Protein AF-A0AAP5JSJ7-F1 (afdb_monomer)

Structure (mmCIF, N/CA/C/O backbone):
data_AF-A0AAP5JSJ7-F1
#
_entry.id   AF-A0AAP5JSJ7-F1
#
loop_
_atom_site.group_PDB
_atom_site.id
_atom_site.type_symbol
_atom_site.label_atom_id
_atom_site.label_alt_id
_atom_site.label_comp_id
_atom_site.label_asym_id
_atom_site.label_entity_id
_atom_site.label_seq_id
_atom_site.pdbx_PDB_ins_code
_atom_site.Cartn_x
_atom_site.Cartn_y
_atom_site.Cartn_z
_atom_site.occupancy
_atom_site.B_iso_or_equiv
_atom_site.auth_seq_id
_atom_site.auth_comp_id
_atom_site.auth_asym_id
_atom_site.auth_atom_id
_atom_site.pdbx_PDB_model_num
ATOM 1 N N . MET A 1 1 ? -26.458 12.863 15.996 1.00 49.56 1 MET A N 1
ATOM 2 C CA . MET A 1 1 ? -25.695 12.485 17.205 1.00 49.56 1 MET A CA 1
ATOM 3 C C . MET A 1 1 ? -24.233 12.495 16.799 1.00 49.56 1 MET A C 1
ATOM 5 O O . MET A 1 1 ? -23.964 12.035 15.699 1.00 49.56 1 MET A O 1
ATOM 9 N N . ASP A 1 2 ? -23.327 13.086 17.579 1.00 75.62 2 ASP A N 1
ATOM 10 C CA . ASP A 1 2 ? -21.888 13.021 17.275 1.00 75.62 2 ASP A CA 1
ATOM 11 C C . ASP A 1 2 ? -21.482 11.539 17.217 1.00 75.62 2 ASP A C 1
ATOM 13 O O . ASP A 1 2 ? -21.672 10.817 18.198 1.00 75.62 2 ASP A O 1
ATOM 17 N N . SER A 1 3 ? -20.995 11.061 16.069 1.00 78.81 3 SER A N 1
ATOM 18 C CA . SER A 1 3 ? -20.644 9.649 15.866 1.00 78.81 3 SER A CA 1
ATOM 19 C C . SER A 1 3 ? -19.599 9.156 16.876 1.00 78.81 3 SER A C 1
ATOM 21 O O . SER A 1 3 ? -19.577 7.975 17.213 1.00 78.81 3 SER A O 1
ATOM 23 N N . ARG A 1 4 ? -18.802 10.061 17.463 1.00 84.75 4 ARG A N 1
ATOM 24 C CA . ARG A 1 4 ? -17.893 9.746 18.577 1.00 84.75 4 ARG A CA 1
ATOM 25 C C . ARG A 1 4 ? -18.636 9.417 19.872 1.00 84.75 4 ARG A C 1
ATOM 27 O O . ARG A 1 4 ? -18.203 8.563 20.648 1.00 84.75 4 ARG A O 1
ATOM 34 N N . ILE A 1 5 ? -19.752 10.093 20.131 1.00 87.31 5 ILE A N 1
ATOM 35 C CA . ILE A 1 5 ? -20.634 9.774 21.260 1.00 87.31 5 ILE A CA 1
ATOM 36 C C . ILE A 1 5 ? -21.345 8.448 20.984 1.00 87.31 5 ILE A C 1
ATOM 38 O O . ILE A 1 5 ? -21.409 7.618 21.885 1.00 87.31 5 ILE A O 1
ATOM 42 N N . ALA A 1 6 ? -21.803 8.219 19.748 1.00 89.69 6 ALA A N 1
ATOM 43 C CA . ALA A 1 6 ? -22.434 6.959 19.354 1.00 89.69 6 ALA A CA 1
ATOM 44 C C . ALA A 1 6 ? -21.504 5.756 19.584 1.00 89.69 6 ALA A C 1
ATOM 46 O O . ALA A 1 6 ? -21.912 4.802 20.234 1.00 89.69 6 ALA A O 1
ATOM 47 N N . LEU A 1 7 ? -20.230 5.844 19.178 1.00 91.00 7 LEU A N 1
ATOM 48 C CA . LEU A 1 7 ? -19.237 4.797 19.449 1.00 91.00 7 LEU A CA 1
ATOM 49 C C . LEU A 1 7 ? -19.136 4.452 20.944 1.00 91.00 7 LEU A C 1
ATOM 51 O O . LEU A 1 7 ? -19.094 3.284 21.312 1.00 91.00 7 LEU A O 1
ATOM 55 N N . ARG A 1 8 ? -19.107 5.462 21.824 1.00 91.12 8 ARG A N 1
ATOM 56 C CA . ARG A 1 8 ? -19.031 5.234 23.279 1.00 91.12 8 ARG A CA 1
ATOM 57 C C . ARG A 1 8 ? -20.301 4.605 23.832 1.00 91.12 8 ARG A C 1
ATOM 59 O O . ARG A 1 8 ? -20.196 3.738 24.687 1.00 91.12 8 ARG A O 1
ATOM 66 N N . VAL A 1 9 ? -21.467 5.026 23.344 1.00 90.75 9 VAL A N 1
ATOM 67 C CA . VAL A 1 9 ? -22.760 4.446 23.735 1.00 90.75 9 VAL A CA 1
ATOM 68 C C . VAL A 1 9 ? -22.818 2.968 23.356 1.00 90.75 9 VAL A C 1
ATOM 70 O O . VAL A 1 9 ? -23.150 2.146 24.201 1.00 90.75 9 VAL A O 1
ATOM 73 N N . GLU A 1 10 ? -22.427 2.618 22.131 1.00 92.25 10 GLU A N 1
ATOM 74 C CA . GLU A 1 10 ? -22.410 1.224 21.676 1.00 92.25 10 GLU A CA 1
ATOM 75 C C . GLU A 1 10 ? -21.411 0.365 22.463 1.00 92.25 10 GLU A C 1
ATOM 77 O O . GLU A 1 10 ? -21.730 -0.759 22.847 1.00 92.25 10 GLU A O 1
ATOM 82 N N . LEU A 1 11 ? -20.231 0.906 22.787 1.00 90.69 11 LEU A N 1
ATOM 83 C CA . LEU A 1 11 ? -19.271 0.220 23.656 1.00 90.69 11 LEU A CA 1
ATOM 84 C C . LEU A 1 11 ? -19.829 0.012 25.074 1.00 90.69 11 LEU A C 1
ATOM 86 O O . LEU A 1 11 ? -19.701 -1.075 25.627 1.00 90.69 11 LEU A O 1
ATOM 90 N N . GLU A 1 12 ? -20.457 1.025 25.677 1.00 89.38 12 GLU A N 1
ATOM 91 C CA . GLU A 1 12 ? -21.081 0.910 27.005 1.00 89.38 12 GLU A CA 1
ATOM 92 C C . GLU A 1 12 ? -22.216 -0.125 27.026 1.00 89.38 12 GLU A C 1
ATOM 94 O O . GLU A 1 12 ? -22.319 -0.903 27.982 1.00 89.38 12 GLU A O 1
ATOM 99 N N . ASN A 1 13 ? -23.040 -0.160 25.975 1.00 90.19 13 ASN A N 1
ATOM 100 C CA . ASN A 1 13 ? -24.107 -1.145 25.815 1.00 90.19 13 ASN A CA 1
ATOM 101 C C . ASN A 1 13 ? -23.527 -2.560 25.722 1.00 90.19 13 ASN A C 1
ATOM 103 O O . ASN A 1 13 ? -23.896 -3.413 26.527 1.00 90.19 13 ASN A O 1
ATOM 107 N N . ALA A 1 14 ? -22.550 -2.787 24.839 1.00 90.12 14 ALA A N 1
ATOM 108 C CA . ALA A 1 14 ? -21.926 -4.098 24.665 1.00 90.12 14 ALA A CA 1
ATOM 109 C C . ALA A 1 14 ? -21.232 -4.599 25.945 1.00 90.12 14 ALA A C 1
ATOM 111 O O . ALA A 1 14 ? -21.360 -5.765 26.316 1.00 90.12 14 ALA A O 1
ATOM 112 N N . ILE A 1 15 ? -20.552 -3.711 26.679 1.00 87.81 15 ILE A N 1
ATOM 113 C CA . ILE A 1 15 ? -19.943 -4.041 27.979 1.00 87.81 15 ILE A CA 1
ATOM 114 C C . ILE A 1 15 ? -21.008 -4.474 28.997 1.00 87.81 15 ILE A C 1
ATOM 116 O O . ILE A 1 15 ? -20.795 -5.428 29.753 1.00 87.81 15 ILE A O 1
ATOM 120 N N . SER A 1 16 ? -22.146 -3.777 29.019 1.00 87.12 16 SER A N 1
ATOM 121 C CA . SER A 1 16 ? -23.255 -4.068 29.932 1.00 87.12 16 SER A CA 1
ATOM 122 C C . SER A 1 16 ? -23.933 -5.398 29.593 1.00 87.12 16 SER A C 1
ATOM 124 O O . SER A 1 16 ? -24.206 -6.191 30.493 1.00 87.12 16 SER A O 1
ATOM 126 N N . GLU A 1 17 ? -24.155 -5.669 28.306 1.00 88.06 17 GLU A N 1
ATOM 127 C CA . GLU A 1 17 ? -24.737 -6.918 27.800 1.00 88.06 17 GLU A CA 1
ATOM 128 C C . GLU A 1 17 ? -23.831 -8.129 28.053 1.00 88.06 17 GLU A C 1
ATOM 130 O O . GLU A 1 17 ? -24.313 -9.188 28.453 1.00 88.06 17 GLU A O 1
ATOM 135 N N . ALA A 1 18 ? -22.511 -7.956 27.937 1.00 83.94 18 ALA A N 1
ATOM 136 C CA . ALA A 1 18 ? -21.525 -8.984 28.270 1.00 83.94 18 ALA A CA 1
ATOM 137 C C . ALA A 1 18 ? -21.427 -9.281 29.784 1.00 83.94 18 ALA A C 1
ATOM 139 O O . ALA A 1 18 ? -20.659 -10.153 30.202 1.00 83.94 18 ALA A O 1
ATOM 140 N N . GLY A 1 19 ? -22.149 -8.538 30.637 1.00 80.12 19 GLY A N 1
ATOM 141 C CA . GLY A 1 19 ? -22.127 -8.700 32.094 1.00 80.12 19 GLY A CA 1
ATOM 142 C C . GLY A 1 19 ? -20.745 -8.472 32.718 1.00 80.12 19 GLY A C 1
ATOM 143 O O . GLY A 1 19 ? -20.460 -8.965 33.814 1.00 80.12 19 GLY A O 1
ATOM 144 N N . CYS A 1 20 ? -19.856 -7.763 32.018 1.00 76.50 20 CYS A N 1
ATOM 145 C CA . CYS A 1 20 ? -18.479 -7.550 32.437 1.00 76.50 20 CYS A CA 1
ATOM 146 C C . CYS A 1 20 ? -18.323 -6.207 33.151 1.00 76.50 20 CYS A C 1
ATOM 148 O O . CYS A 1 20 ? -18.799 -5.170 32.700 1.00 76.50 20 CYS A O 1
ATOM 150 N N . THR A 1 21 ? -17.601 -6.199 34.272 1.00 79.81 21 THR A N 1
ATOM 151 C CA . THR A 1 21 ? -17.207 -4.939 34.911 1.00 79.81 21 THR A CA 1
ATOM 152 C C . THR A 1 21 ? -16.019 -4.328 34.169 1.00 79.81 21 THR A C 1
ATOM 154 O O . THR A 1 21 ? -15.148 -5.047 33.675 1.00 79.81 21 THR A O 1
ATOM 157 N N . LEU A 1 22 ? -15.932 -2.992 34.142 1.00 78.12 22 LEU A N 1
ATOM 158 C CA . LEU A 1 22 ? -14.808 -2.272 33.521 1.00 78.12 22 LEU A CA 1
ATOM 159 C C . LEU A 1 22 ? -13.450 -2.763 34.044 1.00 78.12 22 LEU A C 1
ATOM 161 O O . LEU A 1 22 ? -12.512 -2.942 33.273 1.00 78.12 22 LEU A O 1
ATOM 165 N N . SER A 1 23 ? -13.366 -3.053 35.345 1.00 76.38 23 SER A N 1
ATOM 166 C CA . SER A 1 23 ? -12.165 -3.586 35.994 1.00 76.38 23 SER A CA 1
ATOM 167 C C . SER A 1 23 ? -11.755 -4.952 35.439 1.00 76.38 23 SER A C 1
ATOM 169 O O . SER A 1 23 ? -10.569 -5.208 35.251 1.00 76.38 23 SER A O 1
ATOM 171 N N . LYS A 1 24 ? -12.731 -5.824 35.149 1.00 75.69 24 LYS A N 1
ATOM 172 C CA . LYS A 1 24 ? -12.483 -7.154 34.586 1.00 75.69 24 LYS A CA 1
ATOM 173 C C . LYS A 1 24 ? -12.012 -7.057 33.136 1.00 75.69 24 LYS A C 1
ATOM 175 O O . LYS A 1 24 ? -11.054 -7.729 32.777 1.00 75.69 24 LYS A O 1
ATOM 180 N N . LEU A 1 25 ? -12.609 -6.176 32.331 1.00 77.50 25 LEU A N 1
ATOM 181 C CA . LEU A 1 25 ? -12.161 -5.938 30.952 1.00 77.50 25 LEU A CA 1
ATOM 182 C C . LEU A 1 25 ? -10.739 -5.374 30.902 1.00 77.50 25 LEU A C 1
ATOM 184 O O . LEU A 1 25 ? -9.916 -5.868 30.139 1.00 77.50 25 LEU A O 1
ATOM 188 N N . GLN A 1 26 ? -10.409 -4.415 31.772 1.00 79.38 26 GLN A N 1
ATOM 189 C CA . GLN A 1 26 ? -9.039 -3.905 31.900 1.00 79.38 26 GLN A CA 1
ATOM 190 C C . GLN A 1 26 ? -8.041 -4.983 32.331 1.00 79.38 26 GLN A C 1
ATOM 192 O O . GLN A 1 26 ? -6.888 -4.949 31.910 1.00 79.38 26 GLN A O 1
ATOM 197 N N . GLN A 1 27 ? -8.464 -5.941 33.158 1.00 77.88 27 GLN A N 1
ATOM 198 C CA . GLN A 1 27 ? -7.620 -7.069 33.540 1.00 77.88 27 GLN A CA 1
ATOM 199 C C . GLN A 1 27 ? -7.391 -8.033 32.368 1.00 77.88 27 GLN A C 1
ATOM 201 O O . GLN A 1 27 ? -6.278 -8.530 32.216 1.00 77.88 27 GLN A O 1
ATOM 206 N N . ILE A 1 28 ? -8.414 -8.276 31.541 1.00 76.44 28 ILE A N 1
ATOM 207 C CA . ILE A 1 28 ? -8.341 -9.197 30.397 1.00 76.44 28 ILE A CA 1
ATOM 208 C C . ILE A 1 28 ? -7.501 -8.600 29.261 1.00 76.44 28 ILE A C 1
ATOM 210 O O . ILE A 1 28 ? -6.537 -9.227 28.836 1.00 76.44 28 ILE A O 1
ATOM 214 N N . GLY A 1 29 ? -7.806 -7.386 28.791 1.00 71.62 29 GLY A N 1
ATOM 215 C CA . GLY A 1 29 ? -7.041 -6.760 27.697 1.00 71.62 29 GLY A CA 1
ATOM 216 C C . GLY A 1 29 ? -5.802 -5.978 28.148 1.00 71.62 29 GLY A C 1
ATOM 217 O O . GLY A 1 29 ? -5.108 -5.368 27.330 1.00 71.62 29 GLY A O 1
ATOM 218 N N . GLY A 1 30 ? -5.508 -5.987 29.449 1.00 75.25 30 GLY A N 1
ATOM 219 C CA . GLY A 1 30 ? -4.275 -5.467 30.031 1.00 75.25 30 GLY A CA 1
ATOM 220 C C . GLY A 1 30 ? -4.005 -3.986 29.744 1.00 75.25 30 GLY A C 1
ATOM 221 O O . GLY A 1 30 ? -4.903 -3.149 29.629 1.00 75.25 30 GLY A O 1
ATOM 222 N N . SER A 1 31 ? -2.720 -3.641 29.621 1.00 72.06 31 SER A N 1
ATOM 223 C CA . SER A 1 31 ? -2.263 -2.262 29.394 1.00 72.06 31 SER A CA 1
ATOM 224 C C . SER A 1 31 ? -2.674 -1.688 28.032 1.00 72.06 31 SER A C 1
ATOM 226 O O . SER A 1 31 ? -2.631 -0.471 27.854 1.00 72.06 31 SER A O 1
ATOM 228 N N . HIS A 1 32 ? -3.091 -2.531 27.082 1.00 70.38 32 HIS A N 1
ATOM 229 C CA . HIS A 1 32 ? -3.472 -2.114 25.732 1.00 70.38 32 HIS A CA 1
ATOM 230 C C . HIS A 1 32 ? -4.843 -1.449 25.669 1.00 70.38 32 HIS A C 1
ATOM 232 O O . HIS A 1 32 ? -5.017 -0.535 24.869 1.00 70.38 32 HIS A O 1
ATOM 238 N N . ILE A 1 33 ? -5.770 -1.824 26.552 1.00 72.56 33 ILE A N 1
ATOM 239 C CA . ILE A 1 33 ? -7.071 -1.157 26.675 1.00 72.56 33 ILE A CA 1
ATOM 240 C C . ILE A 1 33 ? -6.919 0.234 27.319 1.00 72.56 33 ILE A C 1
ATOM 242 O O . ILE A 1 33 ? -7.607 1.187 26.951 1.00 72.56 33 ILE A O 1
ATOM 246 N N . GLY A 1 34 ? -5.974 0.398 28.246 1.00 75.38 34 GLY A N 1
ATOM 247 C CA . GLY A 1 34 ? -5.785 1.648 28.983 1.00 75.38 34 GLY A CA 1
ATOM 248 C C . GLY A 1 34 ? -6.910 1.927 29.990 1.00 75.38 34 GLY A C 1
ATOM 249 O O . GLY A 1 34 ? -7.564 1.014 30.498 1.00 75.38 34 GLY A O 1
ATOM 250 N N . ASN A 1 35 ? -7.120 3.203 30.340 1.00 78.44 35 ASN A N 1
ATOM 251 C CA . ASN A 1 35 ? -8.141 3.568 31.324 1.00 78.44 35 ASN A CA 1
ATOM 252 C C . ASN A 1 35 ? -9.546 3.645 30.695 1.00 78.44 35 ASN A C 1
ATOM 254 O O . ASN A 1 35 ? -9.894 4.669 30.107 1.00 78.44 35 ASN A O 1
ATOM 258 N N . LEU A 1 36 ? -10.353 2.587 30.842 1.00 76.44 36 LEU A N 1
ATOM 259 C CA . LEU A 1 36 ? -11.689 2.492 30.245 1.00 76.44 36 LEU A CA 1
ATOM 260 C C . LEU A 1 36 ? -12.656 3.556 30.745 1.00 76.44 36 LEU A C 1
ATOM 262 O O . LEU A 1 36 ? -13.421 4.094 29.951 1.00 76.44 36 LEU A O 1
ATOM 266 N N . SER A 1 37 ? -12.603 3.895 32.034 1.00 76.25 37 SER A N 1
ATOM 267 C CA . SER A 1 37 ? -13.480 4.932 32.583 1.00 76.25 37 SER A CA 1
ATOM 268 C C . SER A 1 37 ? -13.196 6.291 31.945 1.00 76.25 37 SER A C 1
ATOM 270 O O . SER A 1 37 ? -14.125 7.019 31.618 1.00 76.25 37 SER A O 1
ATOM 272 N N . ASP A 1 38 ? -11.925 6.605 31.676 1.00 79.62 38 ASP A N 1
ATOM 273 C CA . ASP A 1 38 ? -11.529 7.820 30.958 1.00 79.62 38 ASP A CA 1
ATOM 274 C C . ASP A 1 38 ? -11.903 7.786 29.468 1.00 79.62 38 ASP A C 1
ATOM 276 O O . ASP A 1 38 ? -12.169 8.837 28.886 1.00 79.62 38 ASP A O 1
ATOM 280 N N . ILE A 1 39 ? -11.871 6.605 28.843 1.00 81.06 39 ILE A N 1
ATOM 281 C CA . ILE A 1 39 ? -12.179 6.410 27.419 1.00 81.06 39 ILE A CA 1
ATOM 282 C C . ILE A 1 39 ? -13.681 6.554 27.155 1.00 81.06 39 ILE A C 1
ATOM 284 O O . ILE A 1 39 ? -14.077 7.261 26.224 1.00 81.06 39 ILE A O 1
ATOM 288 N N . LEU A 1 40 ? -14.499 5.906 27.986 1.00 82.38 40 LEU A N 1
ATOM 289 C CA . LEU A 1 40 ? -15.956 5.893 27.865 1.00 82.38 40 LEU A CA 1
ATOM 290 C C . LEU A 1 40 ? -16.595 7.170 28.413 1.00 82.38 40 LEU A C 1
ATOM 292 O O . LEU A 1 40 ? -17.730 7.475 28.062 1.00 82.38 40 LEU A O 1
ATOM 296 N N . ARG A 1 41 ? -15.868 7.971 29.210 1.00 81.81 41 ARG A N 1
ATOM 297 C CA . ARG A 1 41 ? -16.392 9.227 29.758 1.00 81.81 41 ARG A CA 1
ATOM 298 C C . ARG A 1 41 ? -16.938 10.126 28.647 1.00 81.81 41 ARG A C 1
ATOM 300 O O . ARG A 1 41 ? -16.192 10.644 27.816 1.00 81.81 41 ARG A O 1
ATOM 307 N N . ARG A 1 42 ? -18.251 10.360 28.700 1.00 78.31 42 ARG A N 1
ATOM 308 C CA . ARG A 1 42 ? -18.987 11.245 27.781 1.00 78.31 42 ARG A CA 1
ATOM 309 C C . ARG A 1 42 ? -18.963 12.713 28.216 1.00 78.31 42 ARG A C 1
ATOM 311 O O . ARG A 1 42 ? -19.263 13.598 27.423 1.00 78.31 42 ARG A O 1
ATOM 318 N N . GLU A 1 43 ? -18.590 12.974 29.466 1.00 70.31 43 GLU A N 1
ATOM 319 C CA . GLU A 1 43 ? -18.521 14.315 30.043 1.00 70.31 43 GLU A CA 1
ATOM 320 C C . GLU A 1 43 ? -17.140 14.965 29.851 1.00 70.31 43 GLU A C 1
ATOM 322 O O . GLU A 1 43 ? -16.083 14.377 30.123 1.00 70.31 43 GLU A O 1
ATOM 327 N N . GLY A 1 44 ? -17.152 16.223 29.406 1.00 71.81 44 GLY A N 1
ATOM 328 C CA . GLY A 1 44 ? -15.949 17.014 29.157 1.00 71.81 44 GLY A CA 1
ATOM 329 C C . GLY A 1 44 ? -15.251 16.649 27.843 1.00 71.81 44 GLY A C 1
ATOM 330 O O . GLY A 1 44 ? -15.885 16.360 26.832 1.00 71.81 44 GLY A O 1
ATOM 331 N N . ARG A 1 45 ? -13.915 16.707 27.826 1.00 73.12 45 ARG A N 1
ATOM 332 C CA . ARG A 1 45 ? -13.129 16.405 26.620 1.00 73.12 45 ARG A CA 1
ATOM 333 C C . ARG A 1 45 ? -13.067 14.893 26.388 1.00 73.12 45 ARG A C 1
ATOM 335 O O . ARG A 1 45 ? -12.417 14.189 27.163 1.00 73.12 45 ARG A O 1
ATOM 342 N N . LEU A 1 46 ? -13.665 14.433 25.287 1.00 81.00 46 LEU A N 1
ATOM 343 C CA . LEU A 1 46 ? -13.590 13.043 24.828 1.00 81.00 46 LEU A CA 1
ATOM 344 C C . LEU A 1 46 ? -12.138 12.659 24.512 1.00 81.00 46 LEU A C 1
ATOM 346 O O . LEU A 1 46 ? -11.528 13.211 23.583 1.00 81.00 46 LEU A O 1
ATOM 350 N N . ARG A 1 47 ? -11.578 11.706 25.269 1.00 83.31 47 ARG A N 1
ATOM 351 C CA . ARG A 1 47 ? -10.269 11.128 24.939 1.00 83.31 47 ARG A CA 1
ATOM 352 C C . ARG A 1 47 ? -10.385 10.297 23.665 1.00 83.31 47 ARG A C 1
ATOM 354 O O . ARG A 1 47 ? -11.271 9.449 23.607 1.00 83.31 47 ARG A O 1
ATOM 361 N N . PRO A 1 48 ? -9.502 10.493 22.675 1.00 84.06 48 PRO A N 1
ATOM 362 C CA . PRO A 1 48 ? -9.502 9.650 21.492 1.00 84.06 48 PRO A CA 1
ATOM 363 C C . PRO A 1 48 ? -9.197 8.190 21.827 1.00 84.06 48 PRO A C 1
ATOM 365 O O . PRO A 1 48 ? -8.356 7.919 22.685 1.00 84.06 48 PRO A O 1
ATOM 368 N N . ILE A 1 49 ? -9.849 7.281 21.110 1.00 89.81 49 ILE A N 1
ATOM 369 C CA . ILE A 1 49 ? -9.606 5.835 21.173 1.00 89.81 49 ILE A CA 1
ATOM 370 C C . ILE A 1 49 ? -8.633 5.492 20.045 1.00 89.81 49 ILE A C 1
ATOM 372 O O . ILE A 1 49 ? -8.823 5.958 18.924 1.00 89.81 49 ILE A O 1
ATOM 376 N N . THR A 1 50 ? -7.563 4.742 20.303 1.00 90.56 50 THR A N 1
ATOM 377 C CA . THR A 1 50 ? -6.673 4.253 19.231 1.00 90.56 50 THR A CA 1
ATOM 378 C C . THR A 1 50 ? -7.265 3.017 18.552 1.00 90.56 50 THR A C 1
ATOM 380 O O . THR A 1 50 ? -8.066 2.314 19.160 1.00 90.56 50 THR A O 1
ATOM 383 N N . MET A 1 51 ? -6.851 2.715 17.317 1.00 92.56 51 MET A N 1
ATOM 384 C CA . MET A 1 51 ? -7.309 1.498 16.627 1.00 92.56 51 MET A CA 1
ATOM 385 C C . MET A 1 51 ? -6.988 0.239 17.430 1.00 92.56 51 MET A C 1
ATOM 387 O O . MET A 1 51 ? -7.864 -0.582 17.659 1.00 92.56 51 MET A O 1
ATOM 391 N N . LYS A 1 52 ? -5.772 0.150 17.982 1.00 90.50 52 LYS A N 1
ATOM 392 C CA . LYS A 1 52 ? -5.377 -0.970 18.843 1.00 90.50 52 LYS A CA 1
ATOM 393 C C . LYS A 1 52 ? -6.276 -1.108 20.075 1.00 90.50 52 LYS A C 1
ATOM 395 O O . LYS A 1 52 ? -6.646 -2.217 20.430 1.00 90.50 52 LYS A O 1
ATOM 400 N N . GLN A 1 53 ? -6.642 0.003 20.718 1.00 90.81 53 GLN A N 1
ATOM 401 C CA . GLN A 1 53 ? -7.579 -0.024 21.846 1.00 90.81 53 GLN A CA 1
ATOM 402 C C . GLN A 1 53 ? -8.956 -0.537 21.432 1.00 90.81 53 GLN A C 1
ATOM 404 O O . GLN A 1 53 ? -9.548 -1.322 22.168 1.00 90.81 53 GLN A O 1
ATOM 409 N N . LEU A 1 54 ? -9.461 -0.090 20.279 1.00 93.19 54 LEU A N 1
ATOM 410 C CA . LEU A 1 54 ? -10.753 -0.527 19.763 1.00 93.19 54 LEU A CA 1
ATOM 411 C C . LEU A 1 54 ? -10.744 -2.020 19.426 1.00 93.19 54 LEU A C 1
ATOM 413 O O . LEU A 1 54 ? -11.657 -2.729 19.835 1.00 93.19 54 LEU A O 1
ATOM 417 N N . ASP A 1 55 ? -9.711 -2.496 18.733 1.00 92.69 55 ASP A N 1
ATOM 418 C CA . ASP A 1 55 ? -9.576 -3.902 18.348 1.00 92.69 55 ASP A CA 1
ATOM 419 C C . ASP A 1 55 ? -9.484 -4.798 19.587 1.00 92.69 55 ASP A C 1
ATOM 421 O O . ASP A 1 55 ? -10.258 -5.743 19.712 1.00 92.69 55 ASP A O 1
ATOM 425 N N . THR A 1 56 ? -8.634 -4.446 20.562 1.00 90.81 56 THR A N 1
ATOM 426 C CA . THR A 1 56 ? -8.546 -5.194 21.826 1.00 90.81 56 THR A CA 1
ATOM 427 C C . THR A 1 56 ? -9.876 -5.181 22.576 1.00 90.81 56 THR A C 1
ATOM 429 O O . THR A 1 56 ? -10.273 -6.201 23.124 1.00 90.81 56 THR A O 1
ATOM 432 N N . LEU A 1 57 ? -10.600 -4.056 22.599 1.00 89.50 57 LEU A N 1
ATOM 433 C CA . LEU A 1 57 ? -11.918 -4.007 23.235 1.00 89.50 57 LEU A CA 1
ATOM 434 C C . LEU A 1 57 ? -12.927 -4.921 22.545 1.00 89.50 57 LEU A C 1
ATOM 436 O O . LEU A 1 57 ? -13.619 -5.676 23.222 1.00 89.50 57 LEU A O 1
ATOM 440 N N . THR A 1 58 ? -12.972 -4.870 21.217 1.00 92.19 58 THR A N 1
ATOM 441 C CA . THR A 1 58 ? -13.859 -5.692 20.385 1.00 92.19 58 THR A CA 1
ATOM 442 C C . THR A 1 58 ? -13.594 -7.178 20.628 1.00 92.19 58 THR A C 1
ATOM 444 O O . THR A 1 58 ? -14.527 -7.929 20.896 1.00 92.19 58 THR A O 1
ATOM 447 N N . GLU A 1 59 ? -12.320 -7.576 20.663 1.00 91.12 59 GLU A N 1
ATOM 448 C CA . GLU A 1 59 ? -11.891 -8.940 20.984 1.00 91.12 59 GLU A CA 1
ATOM 449 C C . GLU A 1 59 ? -12.288 -9.350 22.412 1.00 91.12 59 GLU A C 1
ATOM 451 O O . GLU A 1 59 ? -12.856 -10.419 22.614 1.00 91.12 59 GLU A O 1
ATOM 456 N N . THR A 1 60 ? -12.063 -8.496 23.421 1.00 88.81 60 THR A N 1
ATOM 457 C CA . THR A 1 60 ? -12.459 -8.818 24.808 1.00 88.81 60 THR A CA 1
ATOM 458 C C . THR A 1 60 ? -13.967 -8.936 25.016 1.0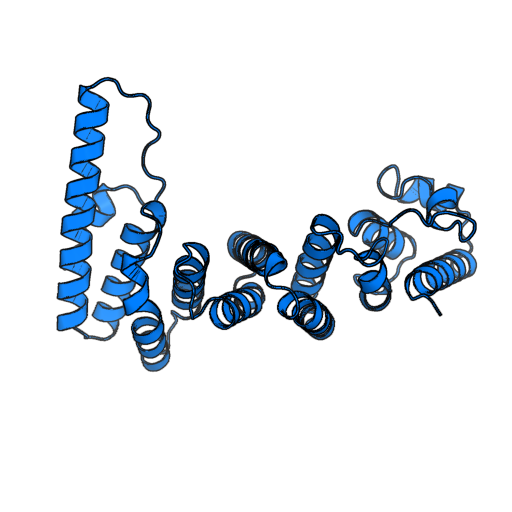0 88.81 60 THR A C 1
ATOM 460 O O . THR A 1 60 ? -14.397 -9.530 26.006 1.00 88.81 60 THR A O 1
ATOM 463 N N . LEU A 1 61 ? -14.757 -8.358 24.111 1.00 89.38 61 LEU A N 1
ATOM 464 C CA . LEU A 1 61 ? -16.214 -8.457 24.087 1.00 89.38 61 LEU A CA 1
ATOM 465 C C . LEU A 1 61 ? -16.709 -9.638 23.239 1.00 89.38 61 LEU A C 1
ATOM 467 O O . LEU A 1 61 ? -17.918 -9.792 23.097 1.00 89.38 61 LEU A O 1
ATOM 471 N N . ASP A 1 62 ? -15.801 -10.465 22.707 1.00 90.06 62 ASP A N 1
ATOM 472 C CA . ASP A 1 62 ? -16.106 -11.605 21.831 1.00 90.06 62 ASP A CA 1
ATOM 473 C C . ASP A 1 62 ? -16.898 -11.190 20.573 1.00 90.06 62 ASP A C 1
ATOM 475 O O . ASP A 1 62 ? -17.764 -11.906 20.069 1.00 90.06 62 ASP A O 1
ATOM 479 N N . LEU A 1 63 ? -16.620 -9.980 20.075 1.00 93.06 63 LEU A N 1
ATOM 480 C CA . LEU A 1 63 ? -17.226 -9.417 18.871 1.00 93.06 63 LEU A CA 1
ATOM 481 C C . LEU A 1 63 ? -16.295 -9.593 17.661 1.00 93.06 63 LEU A C 1
ATOM 483 O O . LEU A 1 63 ? -15.071 -9.625 17.814 1.00 93.06 63 LEU A O 1
ATOM 487 N N . PRO A 1 64 ? -16.848 -9.676 16.436 1.00 94.12 64 PRO A N 1
ATOM 488 C CA . PRO A 1 64 ? -16.038 -9.842 15.237 1.00 94.12 64 PRO A CA 1
ATOM 489 C C . PRO A 1 64 ? -15.140 -8.625 14.984 1.00 94.12 64 PRO A C 1
ATOM 491 O O . PRO A 1 64 ? -15.522 -7.477 15.208 1.00 94.12 64 PRO A O 1
ATOM 494 N N . GLU A 1 65 ? -13.949 -8.873 14.449 1.00 94.19 65 GLU A N 1
ATOM 495 C CA . GLU A 1 65 ? -12.997 -7.823 14.095 1.00 94.19 65 GLU A CA 1
ATOM 496 C C . GLU A 1 65 ? -13.617 -6.794 13.130 1.00 94.19 65 GLU A C 1
ATOM 498 O O . GLU A 1 65 ? -14.372 -7.126 12.209 1.00 94.19 65 GLU A O 1
ATOM 503 N N . GLY A 1 66 ? -13.343 -5.509 13.365 1.00 94.56 66 GLY A N 1
ATOM 504 C CA . GLY A 1 66 ? -13.916 -4.424 12.569 1.00 94.56 66 GLY A CA 1
ATOM 505 C C . GLY A 1 66 ? -15.371 -4.060 12.895 1.00 94.56 66 GLY A C 1
ATOM 506 O O . GLY A 1 66 ? -15.922 -3.194 12.216 1.00 94.56 66 GLY A O 1
ATOM 507 N N . HIS A 1 67 ? -15.998 -4.664 13.916 1.00 95.50 67 HIS A N 1
ATOM 508 C CA . HIS A 1 67 ? -17.401 -4.413 14.288 1.00 95.50 67 HIS A CA 1
ATOM 509 C C . HIS A 1 67 ? -17.737 -2.922 14.472 1.00 95.50 67 HIS A C 1
ATOM 511 O O . HIS A 1 67 ? -18.793 -2.465 14.048 1.00 95.50 67 HIS A O 1
ATOM 517 N N . TYR A 1 68 ? -16.821 -2.145 15.054 1.00 95.31 68 TYR A N 1
ATOM 518 C CA . TYR A 1 68 ? -17.039 -0.726 15.354 1.00 95.31 68 TYR A CA 1
ATOM 519 C C . TYR A 1 68 ? -16.432 0.251 14.333 1.00 95.31 68 TYR A C 1
ATOM 521 O O . TYR A 1 68 ? -16.449 1.463 14.565 1.00 95.31 68 TYR A O 1
ATOM 529 N N . TYR A 1 69 ? -15.875 -0.225 13.214 1.00 95.69 69 TYR A N 1
ATOM 530 C CA . TYR A 1 69 ? -15.102 0.638 12.308 1.00 95.69 69 TYR A CA 1
ATOM 531 C C . TYR A 1 69 ? -15.961 1.718 11.635 1.00 95.69 69 TYR A C 1
ATOM 533 O O . TYR A 1 69 ? -15.493 2.846 11.478 1.00 95.69 69 TYR A O 1
ATOM 541 N N . ASP A 1 70 ? -17.234 1.433 11.342 1.00 93.50 70 ASP A N 1
ATOM 542 C CA . ASP A 1 70 ? -18.180 2.427 10.813 1.00 93.50 70 ASP A CA 1
ATOM 543 C C . ASP A 1 70 ? -18.326 3.652 11.728 1.00 93.50 70 ASP A C 1
ATOM 545 O O . ASP A 1 70 ? -18.383 4.791 11.262 1.00 93.50 70 ASP A O 1
ATOM 549 N N . LEU A 1 71 ? -18.344 3.431 13.045 1.00 93.25 71 LEU A N 1
ATOM 550 C CA . LEU A 1 71 ? -18.455 4.498 14.041 1.00 93.25 71 LEU A CA 1
ATOM 551 C C . LEU A 1 71 ? -17.102 5.158 14.333 1.00 93.25 71 LEU A C 1
ATOM 553 O O . LEU A 1 71 ? -17.046 6.326 14.728 1.00 93.25 71 LEU A O 1
ATOM 557 N N . TYR A 1 72 ? -16.004 4.429 14.125 1.00 94.50 72 TYR A N 1
ATOM 558 C CA . TYR A 1 72 ? -14.660 4.894 14.441 1.00 94.50 72 TYR A CA 1
ATOM 559 C C . TYR A 1 72 ? -14.150 5.996 13.511 1.00 94.50 72 TYR A C 1
ATOM 561 O O . TYR A 1 72 ? -13.332 6.808 13.940 1.00 94.50 72 TYR A O 1
ATOM 569 N N . LEU A 1 73 ? -14.636 6.100 12.271 1.00 92.00 73 LEU A N 1
ATOM 570 C CA . LEU A 1 73 ? -14.176 7.135 11.335 1.00 92.00 73 LEU A CA 1
ATOM 571 C C . LEU A 1 73 ? -14.238 8.548 11.947 1.00 92.00 73 LEU A C 1
ATOM 573 O O . LEU A 1 73 ? -13.318 9.348 11.784 1.00 92.00 73 LEU A O 1
ATOM 577 N N . ALA A 1 74 ? -15.266 8.836 12.746 1.00 89.06 74 ALA A N 1
ATOM 578 C CA . ALA A 1 74 ? -15.393 10.116 13.438 1.00 89.06 74 ALA A CA 1
ATOM 579 C C . ALA A 1 74 ? -14.334 10.339 14.532 1.00 89.06 74 ALA A C 1
ATOM 581 O O . ALA A 1 74 ? -13.965 11.482 14.804 1.00 89.06 74 ALA A O 1
ATOM 582 N N . GLU A 1 75 ? -13.791 9.277 15.136 1.00 90.06 75 GLU A N 1
ATOM 583 C CA . GLU A 1 75 ? -12.646 9.391 16.042 1.00 90.06 75 GLU A CA 1
ATOM 584 C C . GLU A 1 75 ? -11.394 9.874 15.315 1.00 90.06 75 GLU A C 1
ATOM 586 O O . GLU A 1 75 ? -10.516 10.419 15.976 1.00 90.06 75 GLU A O 1
ATOM 591 N N . CYS A 1 76 ? -11.290 9.765 13.987 1.00 91.94 76 CYS A N 1
ATOM 592 C CA . CYS A 1 76 ? -10.150 10.294 13.232 1.00 91.94 76 CYS A CA 1
ATOM 593 C C . CYS A 1 76 ? -10.106 11.828 13.182 1.00 91.94 76 CYS A C 1
ATOM 595 O O . CYS A 1 76 ? -9.091 12.382 12.767 1.00 91.94 76 CYS A O 1
ATOM 597 N N . PHE A 1 77 ? -11.136 12.525 13.672 1.00 88.81 77 PHE A N 1
ATOM 598 C CA . PHE A 1 77 ? -11.211 13.984 13.672 1.00 88.81 77 PHE A CA 1
ATOM 599 C C . PHE A 1 77 ? -11.169 14.561 15.093 1.00 88.81 77 PHE A C 1
ATOM 601 O O . PHE A 1 77 ? -11.780 14.053 16.036 1.00 88.81 77 PHE A O 1
ATOM 608 N N . PHE A 1 78 ? -10.439 15.663 15.267 1.00 81.94 78 PHE A N 1
ATOM 609 C CA . PHE A 1 78 ? -10.380 16.425 16.513 1.00 81.94 78 PHE A CA 1
ATOM 610 C C . PHE A 1 78 ? -10.458 17.925 16.220 1.00 81.94 78 PHE A C 1
ATOM 612 O O . PHE A 1 78 ? -9.608 18.455 15.510 1.00 81.94 78 PHE A O 1
ATOM 619 N N . ASN A 1 79 ? -11.456 18.622 16.776 1.00 79.81 79 ASN A N 1
ATOM 620 C CA . ASN A 1 79 ? -11.712 20.048 16.513 1.00 79.81 79 ASN A CA 1
ATOM 621 C C . ASN A 1 79 ? -11.736 20.380 15.004 1.00 79.81 79 ASN A C 1
ATOM 623 O O . ASN A 1 79 ? -11.093 21.335 14.571 1.00 79.81 79 ASN A O 1
ATOM 627 N N . ASN A 1 80 ? -12.429 19.558 14.209 1.00 78.50 80 ASN A N 1
ATOM 628 C CA . ASN A 1 80 ? -12.500 19.647 12.742 1.00 78.50 80 ASN A CA 1
ATOM 629 C C . ASN A 1 80 ? -11.148 19.531 12.014 1.00 78.50 80 ASN A C 1
ATOM 631 O O . ASN A 1 80 ? -11.033 19.936 10.864 1.00 78.50 80 ASN A O 1
ATOM 635 N N . ARG A 1 81 ? -10.118 18.977 12.664 1.00 85.94 81 ARG A N 1
ATOM 636 C CA . ARG A 1 81 ? -8.841 18.634 12.030 1.00 85.94 81 ARG A CA 1
ATOM 637 C C . ARG A 1 81 ? -8.643 17.131 12.007 1.00 85.94 81 ARG A C 1
ATOM 639 O O . ARG A 1 81 ? -8.957 16.448 12.985 1.00 85.94 81 ARG A O 1
ATOM 646 N N . LEU A 1 82 ? -8.083 16.635 10.913 1.00 91.81 82 LEU A N 1
ATOM 647 C CA . LEU A 1 82 ? -7.729 15.235 10.769 1.00 91.81 82 LEU A CA 1
ATOM 648 C C . LEU A 1 82 ? -6.566 14.874 11.704 1.00 91.81 82 LEU A C 1
ATOM 650 O O . LEU A 1 82 ? -5.531 15.538 11.740 1.00 91.81 82 LEU A O 1
ATOM 654 N N . ALA A 1 83 ? -6.712 13.785 12.450 1.00 94.19 83 ALA A N 1
ATOM 655 C CA . ALA A 1 83 ? -5.619 13.154 13.170 1.00 94.19 83 ALA A CA 1
ATOM 656 C C . ALA A 1 83 ? -4.925 12.143 12.246 1.00 94.19 83 ALA A C 1
ATOM 658 O O . ALA A 1 83 ? -5.259 10.958 12.267 1.00 94.19 83 ALA A O 1
ATOM 659 N N . VAL A 1 84 ? -3.942 12.613 11.467 1.00 95.00 84 VAL A N 1
ATOM 660 C CA . VAL A 1 84 ? -3.210 11.828 10.449 1.00 95.00 84 VAL A CA 1
ATOM 661 C C . VAL A 1 84 ? -2.785 10.432 10.937 1.00 95.00 84 VAL A C 1
ATOM 663 O O . VAL A 1 84 ? -3.135 9.463 10.268 1.00 95.00 84 VAL A O 1
ATOM 666 N N . PRO A 1 85 ? -2.148 10.253 12.118 1.00 94.88 85 PRO A N 1
ATOM 667 C CA . PRO A 1 85 ? -1.752 8.914 12.568 1.00 94.88 85 PRO A CA 1
ATOM 668 C C . PRO A 1 85 ? -2.937 7.964 12.778 1.00 94.88 85 PRO A C 1
ATOM 670 O O . PRO A 1 85 ? -2.824 6.765 12.557 1.00 94.88 85 PRO A O 1
ATOM 673 N N . ARG A 1 86 ? -4.085 8.499 13.207 1.00 94.94 86 ARG A N 1
ATOM 674 C CA . ARG A 1 86 ? -5.283 7.706 13.497 1.00 94.94 86 ARG A CA 1
ATOM 675 C C . ARG A 1 86 ? -6.005 7.316 12.213 1.00 94.94 86 ARG A C 1
ATOM 677 O O . ARG A 1 86 ? -6.394 6.163 12.079 1.00 94.94 86 ARG A O 1
ATOM 684 N N . MET A 1 87 ? -6.106 8.254 11.270 1.00 96.88 87 MET A N 1
ATOM 685 C CA . MET A 1 87 ? -6.625 7.974 9.933 1.00 96.88 87 MET A CA 1
ATOM 686 C C . MET A 1 87 ? -5.755 6.943 9.208 1.00 96.88 87 MET A C 1
ATOM 688 O O . MET A 1 87 ? -6.287 6.009 8.622 1.00 96.88 87 MET A O 1
ATOM 692 N N . LYS A 1 88 ? -4.424 7.051 9.323 1.00 97.69 88 LYS A N 1
ATOM 693 C CA . LYS A 1 88 ? -3.494 6.062 8.767 1.00 97.69 88 LYS A CA 1
ATOM 694 C C . LYS A 1 88 ? -3.786 4.655 9.291 1.00 97.69 88 LYS A C 1
ATOM 696 O O . LYS A 1 88 ? -4.026 3.747 8.503 1.00 97.69 88 LYS A O 1
ATOM 701 N N . SER A 1 89 ? -3.823 4.483 10.617 1.00 96.81 89 SER A N 1
ATOM 702 C CA . SER A 1 89 ? -4.142 3.183 11.224 1.00 96.81 89 SER A CA 1
ATOM 703 C C . SER A 1 89 ? -5.532 2.681 10.833 1.00 96.81 89 SER A C 1
ATOM 705 O O . SER A 1 89 ? -5.705 1.487 10.624 1.00 96.81 89 SER A O 1
ATOM 707 N N . PHE A 1 90 ? -6.520 3.573 10.733 1.00 97.75 90 PHE A N 1
ATOM 708 C CA . PHE A 1 90 ? -7.870 3.217 10.307 1.00 97.75 90 PHE A CA 1
ATOM 709 C C . PHE A 1 90 ? -7.898 2.669 8.875 1.00 97.75 90 PHE A C 1
ATOM 711 O O . PHE A 1 90 ? -8.453 1.597 8.655 1.00 97.75 90 PHE A O 1
ATOM 718 N N . LEU A 1 91 ? -7.267 3.365 7.924 1.00 98.25 91 LEU A N 1
ATOM 719 C CA . LEU A 1 91 ? -7.211 2.951 6.520 1.00 98.25 91 LEU A CA 1
ATOM 720 C C . LEU A 1 91 ? -6.500 1.608 6.340 1.00 98.25 91 LEU A C 1
ATOM 722 O O . LEU A 1 91 ? -7.010 0.746 5.627 1.00 98.25 91 LEU A O 1
ATOM 726 N N . ILE A 1 92 ? -5.370 1.404 7.024 1.00 98.12 92 ILE A N 1
ATOM 727 C CA . ILE A 1 92 ? -4.613 0.146 6.956 1.00 98.12 92 ILE A CA 1
ATOM 728 C C . ILE A 1 92 ? -5.460 -1.015 7.479 1.00 98.12 92 ILE A C 1
ATOM 730 O O . ILE A 1 92 ? -5.653 -1.997 6.769 1.00 98.12 92 ILE A O 1
ATOM 734 N N . ARG A 1 93 ? -6.057 -0.878 8.669 1.00 97.38 93 ARG A N 1
ATOM 735 C CA . ARG A 1 93 ? -6.888 -1.943 9.252 1.00 97.38 93 ARG A CA 1
ATOM 736 C C . ARG A 1 93 ? -8.161 -2.203 8.453 1.00 97.38 93 ARG A C 1
ATOM 738 O O . ARG A 1 93 ? -8.573 -3.348 8.314 1.00 97.38 93 ARG A O 1
ATOM 745 N N . CYS A 1 94 ? -8.793 -1.166 7.899 1.00 97.94 94 CYS A N 1
ATOM 746 C CA . CYS A 1 94 ? -9.931 -1.363 7.001 1.00 97.94 94 CYS A CA 1
ATOM 747 C C . CYS A 1 94 ? -9.526 -2.139 5.743 1.00 97.94 94 CYS A C 1
ATOM 749 O O . CYS A 1 94 ? -10.294 -2.986 5.296 1.00 97.94 94 CYS A O 1
ATOM 751 N N . SER A 1 95 ? -8.334 -1.877 5.204 1.00 97.88 95 SER A N 1
ATOM 752 C CA . SER A 1 95 ? -7.803 -2.583 4.034 1.00 97.88 95 SER A CA 1
ATOM 753 C C . SER A 1 95 ? -7.512 -4.051 4.355 1.00 97.88 95 SER A C 1
ATOM 755 O O . SER A 1 95 ? -8.003 -4.927 3.654 1.00 97.88 95 SER A O 1
ATOM 757 N N . GLU A 1 96 ? -6.838 -4.329 5.476 1.00 96.56 96 GLU A N 1
ATOM 758 C CA . GLU A 1 96 ? -6.565 -5.693 5.968 1.00 96.56 96 GLU A CA 1
ATOM 759 C C . GLU A 1 96 ? -7.835 -6.540 6.155 1.00 96.56 96 GLU A C 1
ATOM 761 O O . GLU A 1 96 ? -7.821 -7.748 5.930 1.00 96.56 96 GLU A O 1
ATOM 766 N N . LEU A 1 97 ? -8.944 -5.912 6.557 1.00 96.25 97 LEU A N 1
ATOM 767 C CA . LEU A 1 97 ? -10.227 -6.583 6.791 1.00 96.25 97 LEU A CA 1
ATOM 768 C C . LEU A 1 97 ? -11.174 -6.557 5.586 1.00 96.25 97 LEU A C 1
ATOM 770 O O . LEU A 1 97 ? -12.341 -6.937 5.721 1.00 96.25 97 LEU A O 1
ATOM 774 N N . GLY A 1 98 ? -10.724 -6.062 4.430 1.00 95.88 98 GLY A N 1
ATOM 775 C CA . GLY A 1 98 ? -11.555 -5.948 3.231 1.00 95.88 98 GLY A CA 1
ATOM 776 C C . GLY A 1 98 ? -12.768 -5.023 3.403 1.00 95.88 98 GLY A C 1
ATOM 777 O O . GLY A 1 98 ? -13.782 -5.189 2.728 1.00 95.88 98 GLY A O 1
ATOM 778 N N . LYS A 1 99 ? -12.706 -4.042 4.313 1.00 96.75 99 LYS A N 1
ATOM 779 C CA . LYS A 1 99 ? -13.760 -3.038 4.552 1.00 96.75 99 LYS A CA 1
ATOM 780 C C . LYS A 1 99 ? -13.691 -1.921 3.503 1.00 96.75 99 LYS A C 1
ATOM 782 O O . LYS A 1 99 ? -13.535 -0.746 3.839 1.00 96.75 99 LYS A O 1
ATOM 787 N N . THR A 1 100 ? -13.810 -2.283 2.229 1.00 95.94 100 THR A N 1
ATOM 788 C CA . THR A 1 100 ? -13.628 -1.380 1.078 1.00 95.94 100 THR A CA 1
ATOM 789 C C . THR A 1 100 ? -14.540 -0.156 1.127 1.00 95.94 100 THR A C 1
ATOM 791 O O . THR A 1 100 ? -14.085 0.952 0.861 1.00 95.94 100 THR A O 1
ATOM 794 N N . ASP A 1 101 ? -15.795 -0.309 1.557 1.00 96.38 101 ASP A N 1
ATOM 795 C CA . ASP A 1 101 ? -16.740 0.812 1.675 1.00 96.38 101 ASP A CA 1
ATOM 796 C C . ASP A 1 101 ? -16.259 1.883 2.665 1.00 96.38 101 ASP A C 1
ATOM 798 O O . ASP A 1 101 ? -16.490 3.078 2.471 1.00 96.38 101 ASP A O 1
ATOM 802 N N . LEU A 1 102 ? -15.581 1.467 3.738 1.00 96.81 102 LEU A N 1
ATOM 803 C CA . LEU A 1 102 ? -15.019 2.374 4.736 1.00 96.81 102 LEU A CA 1
ATOM 804 C C . LEU A 1 102 ? -13.755 3.061 4.240 1.00 96.81 102 LEU A C 1
ATOM 806 O O . LEU A 1 102 ? -13.589 4.259 4.476 1.00 96.81 102 LEU A O 1
ATOM 810 N N . VAL A 1 103 ? -12.910 2.323 3.519 1.00 97.81 103 VAL A N 1
ATOM 811 C CA . VAL A 1 103 ? -11.742 2.884 2.836 1.00 97.81 103 VAL A CA 1
ATOM 812 C C . VAL A 1 103 ? -12.183 3.970 1.855 1.00 97.81 103 VAL A C 1
ATOM 814 O O . VAL A 1 103 ? -11.713 5.098 1.961 1.00 97.81 103 VAL A O 1
ATOM 81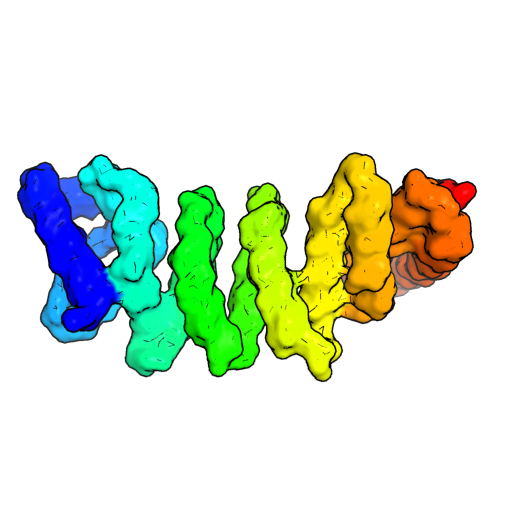7 N N . MET A 1 104 ? -13.159 3.683 0.988 1.00 96.56 104 MET A N 1
ATOM 818 C CA . MET A 1 104 ? -13.670 4.644 0.004 1.00 96.56 104 MET A CA 1
ATOM 819 C C . MET A 1 104 ? -14.266 5.895 0.657 1.00 96.56 104 MET A C 1
ATOM 821 O O . MET A 1 104 ? -13.981 7.011 0.225 1.00 96.56 104 MET A O 1
ATOM 825 N N . LYS A 1 105 ? -15.052 5.740 1.733 1.00 95.81 105 LYS A N 1
ATOM 826 C CA . LYS A 1 105 ? -15.579 6.887 2.495 1.00 95.81 105 LYS A CA 1
ATOM 827 C C . LYS A 1 105 ? -14.460 7.766 3.049 1.00 95.81 105 LYS A C 1
ATOM 829 O O . LYS A 1 105 ? -14.574 8.987 3.012 1.00 95.81 105 LYS A O 1
ATOM 834 N N . ALA A 1 106 ? -13.402 7.161 3.586 1.00 96.19 106 ALA A N 1
ATOM 835 C CA . ALA A 1 106 ? -12.273 7.903 4.130 1.00 96.19 106 ALA A CA 1
ATOM 836 C C . ALA A 1 106 ? -11.454 8.588 3.028 1.00 96.19 106 ALA A C 1
ATOM 838 O O . ALA A 1 106 ? -11.143 9.765 3.176 1.00 96.19 106 ALA A O 1
ATOM 839 N N . ILE A 1 107 ? -11.171 7.900 1.917 1.00 96.19 107 ILE A N 1
ATOM 840 C CA . ILE A 1 107 ? -10.495 8.476 0.745 1.00 96.19 107 ILE A CA 1
ATOM 841 C C . ILE A 1 107 ? -11.254 9.700 0.238 1.00 96.19 107 ILE A C 1
ATOM 843 O O . ILE A 1 107 ? -10.639 10.748 0.083 1.00 96.19 107 ILE A O 1
ATOM 847 N N . HIS A 1 108 ? -12.580 9.610 0.080 1.00 94.50 108 HIS A N 1
ATOM 848 C CA . HIS A 1 108 ? -13.395 10.729 -0.398 1.00 94.50 108 HIS A CA 1
ATOM 849 C C . HIS A 1 108 ? -13.228 11.994 0.457 1.00 94.50 108 HIS A C 1
ATOM 851 O O . HIS A 1 108 ? -13.169 13.090 -0.080 1.00 94.50 108 HIS A O 1
ATOM 857 N N . ILE A 1 109 ? -13.080 11.844 1.778 1.00 93.06 109 ILE A N 1
ATOM 858 C CA . ILE A 1 109 ? -12.811 12.975 2.676 1.00 93.06 109 ILE A CA 1
ATOM 859 C C . ILE A 1 109 ? -11.379 13.505 2.499 1.00 93.06 109 ILE A C 1
ATOM 861 O O . ILE A 1 109 ? -11.137 14.698 2.648 1.00 93.06 109 ILE A O 1
ATOM 865 N N . LEU A 1 110 ? -10.404 12.632 2.236 1.00 93.94 110 LEU A N 1
ATOM 866 C CA . LEU A 1 110 ? -8.996 13.020 2.124 1.00 93.94 110 LEU A CA 1
ATOM 867 C C . LEU A 1 110 ? -8.687 13.740 0.812 1.00 93.94 110 LEU A C 1
ATOM 869 O O . LEU A 1 110 ? -7.943 14.714 0.843 1.00 93.94 110 LEU A O 1
ATOM 873 N N . VAL A 1 111 ? -9.265 13.303 -0.308 1.00 92.19 111 VAL A N 1
ATOM 874 C CA . VAL A 1 111 ? -9.021 13.914 -1.628 1.00 92.19 111 VAL A CA 1
ATOM 875 C C . VAL A 1 111 ? -9.604 15.326 -1.749 1.00 92.19 111 VAL A C 1
ATOM 877 O O . VAL A 1 111 ? -9.120 16.130 -2.534 1.00 92.19 111 VAL A O 1
ATOM 880 N N . GLU A 1 112 ? -10.565 15.703 -0.897 1.00 91.12 112 GLU A N 1
ATOM 881 C CA . GLU A 1 112 ? -11.030 17.097 -0.783 1.00 91.12 112 GLU A CA 1
ATOM 882 C C . GLU A 1 112 ? -9.942 18.061 -0.256 1.00 91.12 112 GLU A C 1
ATOM 884 O O . GLU A 1 112 ? -10.110 19.284 -0.298 1.00 91.12 112 GLU A O 1
ATOM 889 N N . HIS A 1 113 ? -8.823 17.525 0.241 1.00 89.88 113 HIS A N 1
ATOM 890 C CA . HIS A 1 113 ? -7.776 18.249 0.953 1.00 89.88 113 HIS A CA 1
ATOM 891 C C . HIS A 1 113 ? -6.373 17.822 0.472 1.00 89.88 113 HIS A C 1
ATOM 893 O O . HIS A 1 113 ? -5.811 16.842 0.978 1.00 89.88 113 HIS A O 1
ATOM 899 N N . PRO A 1 114 ? -5.754 18.572 -0.465 1.00 88.31 114 PRO A N 1
ATOM 900 C CA . PRO A 1 114 ? -4.473 18.208 -1.079 1.00 88.31 114 PRO A CA 1
ATOM 901 C C . PRO A 1 114 ? -3.326 17.960 -0.088 1.00 88.31 114 PRO A C 1
ATOM 903 O O . PRO A 1 114 ? -2.398 17.206 -0.381 1.00 88.31 114 PRO A O 1
ATOM 906 N N . GLU A 1 115 ? -3.372 18.554 1.108 1.00 90.25 115 GLU A N 1
ATOM 907 C CA . GLU A 1 115 ? -2.381 18.322 2.162 1.00 90.25 115 GLU A CA 1
ATOM 908 C C . GLU A 1 115 ? -2.330 16.871 2.677 1.00 90.25 115 GLU A C 1
ATOM 910 O O . GLU A 1 115 ? -1.360 16.497 3.338 1.00 90.25 115 GLU A O 1
ATOM 915 N N . TYR A 1 116 ? -3.342 16.042 2.392 1.00 93.81 116 TYR A N 1
ATOM 916 C CA . TYR A 1 116 ? -3.399 14.645 2.832 1.00 93.81 116 TYR A CA 1
ATOM 917 C C . TYR A 1 116 ? -3.032 13.625 1.749 1.00 93.81 116 TYR A C 1
ATOM 919 O O . TYR A 1 116 ? -3.048 12.425 2.022 1.00 93.81 116 TYR A O 1
ATOM 927 N N . ILE A 1 117 ? -2.613 14.059 0.559 1.00 93.69 117 ILE A N 1
ATOM 928 C CA . ILE A 1 117 ? -2.124 13.143 -0.485 1.00 93.69 117 ILE A CA 1
ATOM 929 C C . ILE A 1 117 ? -0.906 12.344 0.013 1.00 93.69 117 ILE A C 1
ATOM 931 O O . ILE A 1 117 ? -0.791 11.146 -0.241 1.00 93.69 117 ILE A O 1
ATOM 935 N N . GLU A 1 118 ? -0.025 12.966 0.806 1.00 95.25 118 GLU A N 1
ATOM 936 C CA . GLU A 1 118 ? 1.114 12.273 1.427 1.00 95.25 118 GLU A CA 1
ATOM 937 C C . GLU A 1 118 ? 0.664 11.139 2.366 1.00 95.25 118 GLU A C 1
ATOM 939 O O . GLU A 1 118 ? 1.309 10.092 2.435 1.00 95.25 118 GLU A O 1
ATOM 944 N N . LEU A 1 119 ? -0.472 11.306 3.053 1.00 97.38 119 LEU A N 1
ATOM 945 C CA . LEU A 1 119 ? -1.055 10.249 3.877 1.00 97.38 119 LEU A CA 1
ATOM 946 C C . LEU A 1 119 ? -1.542 9.079 3.010 1.00 97.38 119 LEU A C 1
ATOM 948 O O . LEU A 1 119 ? -1.249 7.936 3.359 1.00 97.38 119 LEU A O 1
ATOM 952 N N . LEU A 1 120 ? -2.235 9.343 1.895 1.00 97.88 120 LEU A N 1
ATOM 953 C CA . LEU A 1 120 ? -2.682 8.293 0.967 1.00 97.88 120 LEU A CA 1
ATOM 954 C C . LEU A 1 120 ? -1.491 7.494 0.429 1.00 97.88 120 LEU A C 1
ATOM 956 O O . LEU A 1 120 ? -1.477 6.269 0.528 1.00 97.88 120 LEU A O 1
ATOM 960 N N . PHE A 1 121 ? -0.447 8.188 -0.030 1.00 98.12 121 PHE A N 1
ATOM 961 C CA . PHE A 1 121 ? 0.783 7.548 -0.490 1.00 98.12 121 PHE A CA 1
ATOM 962 C C . PHE A 1 121 ? 1.460 6.722 0.616 1.00 98.12 121 PHE A C 1
ATOM 964 O O . PHE A 1 121 ? 1.902 5.600 0.381 1.00 98.12 121 PHE A O 1
ATOM 971 N N . SER A 1 122 ? 1.508 7.241 1.848 1.00 98.38 122 SER A N 1
ATOM 972 C CA . SER A 1 122 ? 2.095 6.522 2.984 1.00 98.38 122 SER A CA 1
ATOM 973 C C . SER A 1 122 ? 1.321 5.252 3.353 1.00 98.38 122 SER A C 1
ATOM 975 O O . SER A 1 122 ? 1.936 4.273 3.772 1.00 98.38 122 SER A O 1
ATOM 977 N N . VAL A 1 123 ? -0.009 5.259 3.221 1.00 98.56 123 VAL A N 1
ATOM 978 C CA . VAL A 1 123 ? -0.842 4.059 3.392 1.00 98.56 123 VAL A CA 1
ATOM 979 C C . VAL A 1 123 ? -0.572 3.062 2.267 1.00 98.56 123 VAL A C 1
ATOM 981 O O . VAL A 1 123 ? -0.361 1.887 2.556 1.00 98.56 123 VAL A O 1
ATOM 984 N N . ALA A 1 124 ? -0.509 3.530 1.016 1.00 98.62 124 ALA A N 1
ATOM 985 C CA . ALA A 1 124 ? -0.226 2.693 -0.147 1.00 98.62 124 ALA A CA 1
ATOM 986 C C . ALA A 1 124 ? 1.105 1.936 -0.000 1.00 98.62 124 ALA A C 1
ATOM 988 O O . ALA A 1 124 ? 1.127 0.709 -0.087 1.00 98.62 124 ALA A O 1
ATOM 989 N N . GLU A 1 125 ? 2.199 2.645 0.310 1.00 98.38 125 GLU A N 1
ATOM 990 C CA . GLU A 1 125 ? 3.516 2.022 0.503 1.00 98.38 125 GLU A CA 1
ATOM 991 C C . GLU A 1 125 ? 3.522 1.032 1.673 1.00 98.38 125 GLU A C 1
ATOM 993 O O . GLU A 1 125 ? 4.134 -0.027 1.563 1.00 98.38 125 GLU A O 1
ATOM 998 N N . GLU A 1 126 ? 2.844 1.333 2.784 1.00 98.56 126 GLU A N 1
ATOM 999 C CA . GLU A 1 126 ? 2.797 0.412 3.926 1.00 98.56 126 GLU A CA 1
ATOM 1000 C C . GLU A 1 126 ? 2.050 -0.882 3.585 1.00 98.56 126 GLU A C 1
ATOM 1002 O O . GLU A 1 126 ? 2.550 -1.967 3.878 1.00 98.56 126 GLU A O 1
ATOM 1007 N N . LEU A 1 127 ? 0.903 -0.788 2.906 1.00 98.56 127 LEU A N 1
ATOM 1008 C CA . LEU A 1 127 ? 0.159 -1.958 2.433 1.00 98.56 127 LEU A CA 1
ATOM 1009 C C . LEU A 1 127 ? 0.983 -2.776 1.432 1.00 98.56 127 LEU A C 1
ATOM 1011 O O . LEU A 1 127 ? 1.151 -3.984 1.613 1.00 98.56 127 LEU A O 1
ATOM 1015 N N . TYR A 1 128 ? 1.571 -2.114 0.432 1.00 98.25 128 TYR A N 1
ATOM 1016 C CA . TYR A 1 128 ? 2.375 -2.764 -0.600 1.00 98.25 128 TYR A CA 1
ATOM 1017 C C . TYR A 1 128 ? 3.576 -3.508 0.002 1.00 98.25 128 TYR A C 1
ATOM 1019 O O . TYR A 1 128 ? 3.820 -4.672 -0.318 1.00 98.25 128 TYR A O 1
ATOM 1027 N N . LEU A 1 129 ? 4.325 -2.858 0.901 1.00 96.50 129 LEU A N 1
ATOM 1028 C CA . LEU A 1 129 ? 5.505 -3.447 1.544 1.00 96.50 129 LEU A CA 1
ATOM 1029 C C . LEU A 1 129 ? 5.151 -4.577 2.520 1.00 96.50 129 LEU A C 1
ATOM 1031 O O . LEU A 1 129 ? 5.965 -5.481 2.711 1.00 96.50 129 LEU A O 1
ATOM 1035 N N . ASN A 1 130 ? 3.943 -4.565 3.089 1.00 97.12 130 ASN A N 1
ATOM 1036 C CA . ASN A 1 130 ? 3.422 -5.649 3.925 1.00 97.12 130 ASN A CA 1
ATOM 1037 C C . ASN A 1 130 ? 2.800 -6.804 3.114 1.00 97.12 130 ASN A C 1
ATOM 1039 O O . ASN A 1 130 ? 2.343 -7.783 3.701 1.00 97.12 130 ASN A O 1
ATOM 1043 N N . GLY A 1 131 ? 2.806 -6.726 1.778 1.00 97.06 131 GLY A N 1
ATOM 1044 C CA . GLY A 1 131 ? 2.313 -7.779 0.885 1.00 97.06 131 GLY A CA 1
ATOM 1045 C C . GLY A 1 131 ? 0.828 -7.682 0.524 1.00 97.06 131 GLY A C 1
ATOM 1046 O O . GLY A 1 131 ? 0.345 -8.522 -0.232 1.00 97.06 131 GLY A O 1
ATOM 1047 N N . LEU A 1 132 ? 0.124 -6.651 0.996 1.00 97.88 132 LEU A N 1
ATOM 1048 C CA . LEU A 1 132 ? -1.260 -6.324 0.626 1.00 97.88 132 LEU A CA 1
ATOM 1049 C C . LEU A 1 132 ? -1.260 -5.492 -0.663 1.00 97.88 132 LEU A C 1
ATOM 1051 O O . LEU A 1 132 ? -1.592 -4.304 -0.685 1.00 97.88 132 LEU A O 1
ATOM 1055 N N . VAL A 1 133 ? -0.743 -6.107 -1.730 1.00 97.75 133 VAL A N 1
ATOM 1056 C CA . VAL A 1 133 ? -0.471 -5.420 -2.997 1.00 97.75 133 VAL A CA 1
ATOM 1057 C C . VAL A 1 133 ? -1.769 -4.957 -3.650 1.00 97.75 133 VAL A C 1
ATOM 1059 O O . VAL A 1 133 ? -1.849 -3.793 -4.026 1.00 97.75 133 VAL A O 1
ATOM 1062 N N . GLU A 1 134 ? -2.788 -5.811 -3.735 1.00 96.94 134 GLU A N 1
ATOM 1063 C CA . GLU A 1 134 ? -4.069 -5.472 -4.373 1.00 96.94 134 GLU A CA 1
ATOM 1064 C C . GLU A 1 134 ? -4.781 -4.327 -3.642 1.00 96.94 134 GLU A C 1
ATOM 1066 O O . GLU A 1 134 ? -5.256 -3.375 -4.261 1.00 96.94 134 GLU A O 1
ATOM 1071 N N . GLU A 1 135 ? -4.782 -4.361 -2.310 1.00 97.56 135 GLU A N 1
ATOM 1072 C CA . GLU A 1 135 ? -5.385 -3.328 -1.472 1.00 97.56 135 GLU A CA 1
ATOM 1073 C C . GLU A 1 135 ? -4.655 -1.984 -1.598 1.00 97.56 135 GLU A C 1
ATOM 1075 O O . GLU A 1 135 ? -5.279 -0.927 -1.490 1.00 97.56 135 GLU A O 1
ATOM 1080 N N . SER A 1 136 ? -3.342 -2.004 -1.854 1.00 98.38 136 SER A N 1
ATOM 1081 C CA . SER A 1 136 ? -2.547 -0.787 -2.041 1.00 98.38 136 SER A CA 1
ATOM 1082 C C . SER A 1 136 ? -2.867 -0.042 -3.342 1.00 98.38 136 SER A C 1
ATOM 1084 O O . SER A 1 136 ? -2.713 1.181 -3.389 1.00 98.38 136 SER A O 1
ATOM 1086 N N . LEU A 1 137 ? -3.330 -0.747 -4.386 1.00 97.94 137 LEU A N 1
ATOM 1087 C CA . LEU A 1 137 ? -3.518 -0.174 -5.725 1.00 97.94 137 LEU A CA 1
ATOM 1088 C C . LEU A 1 137 ? -4.507 0.981 -5.718 1.00 97.94 137 LEU A C 1
ATOM 1090 O O . LEU A 1 137 ? -4.223 2.017 -6.310 1.00 97.94 137 LEU A O 1
ATOM 1094 N N . LEU A 1 138 ? -5.612 0.837 -4.983 1.00 97.25 138 LEU A N 1
ATOM 1095 C CA . LEU A 1 138 ? -6.611 1.892 -4.836 1.00 97.25 138 LEU A CA 1
ATOM 1096 C C . LEU A 1 138 ? -5.975 3.207 -4.365 1.00 97.25 138 LEU A C 1
ATOM 1098 O O . LEU A 1 138 ? -6.239 4.259 -4.930 1.00 97.25 138 LEU A O 1
ATOM 1102 N N . PHE A 1 139 ? -5.097 3.156 -3.365 1.00 98.38 139 PHE A N 1
ATOM 1103 C CA . PHE A 1 139 ? -4.458 4.357 -2.834 1.00 98.38 139 PHE A CA 1
ATOM 1104 C C . PHE A 1 139 ? -3.457 4.973 -3.818 1.00 98.38 139 PHE A C 1
ATOM 1106 O O . PHE A 1 139 ? -3.371 6.196 -3.904 1.00 98.38 139 PHE A O 1
ATOM 1113 N N . TYR A 1 140 ? -2.712 4.156 -4.570 1.00 98.31 140 TYR A N 1
ATOM 1114 C CA . TYR A 1 140 ? -1.815 4.667 -5.611 1.00 98.31 140 TYR A CA 1
ATOM 1115 C C . TYR A 1 140 ? -2.576 5.333 -6.763 1.00 98.31 140 TYR A C 1
ATOM 1117 O O . TYR A 1 140 ? -2.109 6.347 -7.275 1.00 98.31 140 TYR A O 1
ATOM 1125 N N . GLU A 1 141 ? -3.733 4.794 -7.155 1.00 97.56 141 GLU A N 1
ATOM 1126 C CA . GLU A 1 141 ? -4.597 5.397 -8.178 1.00 97.56 141 GLU A CA 1
ATOM 1127 C C . GLU A 1 141 ? -5.057 6.800 -7.765 1.00 97.56 141 GLU A C 1
ATOM 1129 O O . GLU A 1 141 ? -4.914 7.749 -8.534 1.00 97.56 141 GLU A O 1
ATOM 1134 N N . GLU A 1 142 ? -5.508 6.960 -6.520 1.00 96.94 142 GLU A N 1
ATOM 1135 C CA . GLU A 1 142 ? -5.915 8.268 -5.989 1.00 96.94 142 GLU A CA 1
ATOM 1136 C C . GLU A 1 142 ? -4.739 9.259 -5.944 1.00 96.94 142 GLU A C 1
ATOM 1138 O O . GLU A 1 142 ? -4.885 10.422 -6.311 1.00 96.94 142 GLU A O 1
ATOM 1143 N N . VAL A 1 143 ? -3.534 8.808 -5.567 1.00 97.06 143 VAL A N 1
ATOM 1144 C CA . VAL A 1 143 ? -2.329 9.661 -5.610 1.00 97.06 143 VAL A CA 1
ATOM 1145 C C . VAL A 1 143 ? -2.024 10.120 -7.039 1.00 97.06 143 VAL A C 1
ATOM 1147 O O . VAL A 1 143 ? -1.663 11.279 -7.241 1.00 97.06 143 VAL A O 1
ATOM 1150 N N . ILE A 1 144 ? -2.170 9.243 -8.035 1.00 96.25 144 ILE A N 1
ATOM 1151 C CA . ILE A 1 144 ? -1.949 9.597 -9.443 1.00 96.25 144 ILE A CA 1
ATOM 1152 C C . ILE A 1 144 ? -2.963 10.640 -9.912 1.00 96.25 144 ILE A C 1
ATOM 1154 O O . ILE A 1 144 ? -2.573 11.628 -10.539 1.00 96.25 144 ILE A O 1
ATOM 1158 N N . GLU A 1 145 ? -4.245 10.443 -9.607 1.00 95.19 145 GLU A N 1
ATOM 1159 C CA . GLU A 1 145 ? -5.304 11.354 -10.042 1.00 95.19 145 GLU A CA 1
ATOM 1160 C C . GLU A 1 145 ? -5.156 12.758 -9.453 1.00 95.19 145 GLU A C 1
ATOM 1162 O O . GLU A 1 145 ? -5.278 13.748 -10.188 1.00 95.19 145 GLU A O 1
ATOM 1167 N N . GLU A 1 146 ? -4.828 12.845 -8.164 1.00 93.81 146 GLU A N 1
ATOM 1168 C CA . GLU A 1 146 ? -4.672 14.119 -7.462 1.00 93.81 146 GLU A CA 1
ATOM 1169 C C . GLU A 1 146 ? -3.366 14.847 -7.826 1.00 93.81 146 GLU A C 1
ATOM 1171 O O . GLU A 1 146 ? -3.287 16.077 -7.764 1.00 93.81 146 GLU A O 1
ATOM 1176 N N . GLU A 1 147 ? -2.332 14.122 -8.269 1.00 90.69 147 GLU A N 1
ATOM 1177 C CA . GLU A 1 147 ? -1.016 14.697 -8.574 1.00 90.69 147 GLU A CA 1
ATOM 1178 C C . GLU A 1 147 ? -0.639 14.738 -10.049 1.00 90.69 147 GLU A C 1
ATOM 1180 O O . GLU A 1 147 ? 0.480 15.126 -10.373 1.00 90.69 147 GLU A O 1
ATOM 1185 N N . LYS A 1 148 ? -1.553 14.431 -10.968 1.00 86.19 148 LYS A N 1
ATOM 1186 C CA . LYS A 1 148 ? -1.287 14.400 -12.421 1.00 86.19 148 LYS A CA 1
ATOM 1187 C C . LYS A 1 148 ? -0.656 15.664 -13.023 1.00 86.19 148 LYS A C 1
ATOM 1189 O O . LYS A 1 148 ? -0.094 15.612 -14.116 1.00 86.19 148 LYS A O 1
ATOM 1194 N N . HIS A 1 149 ? -0.771 16.808 -12.349 1.00 84.31 149 HIS A N 1
ATOM 1195 C CA . HIS A 1 149 ? -0.181 18.086 -12.769 1.00 84.31 149 HIS A CA 1
ATOM 1196 C C . HIS A 1 149 ? 1.059 18.495 -11.959 1.00 84.31 149 HIS A C 1
ATOM 1198 O O . HIS A 1 149 ? 1.659 19.530 -12.248 1.00 84.31 149 HIS A O 1
ATOM 1204 N N . ASN A 1 150 ? 1.450 17.687 -10.975 1.00 82.75 150 ASN A N 1
ATOM 1205 C CA . ASN A 1 150 ? 2.608 17.900 -10.122 1.00 82.75 150 ASN A CA 1
ATOM 1206 C C . ASN A 1 150 ? 3.755 16.978 -10.555 1.00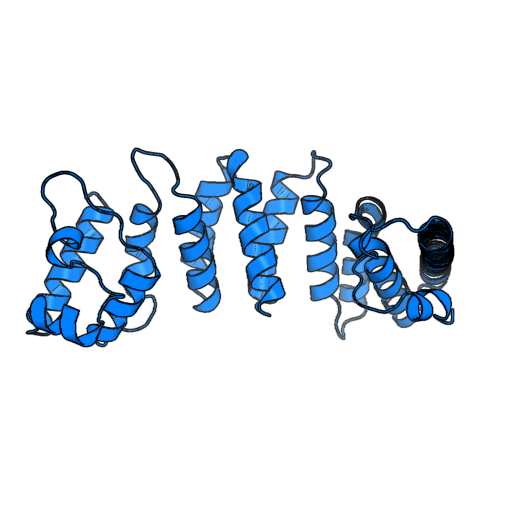 82.75 150 ASN A C 1
ATOM 1208 O O . ASN A 1 150 ? 3.547 15.855 -11.005 1.00 82.75 150 ASN A O 1
ATOM 1212 N N . GLU A 1 151 ? 4.993 17.433 -10.381 1.00 79.56 151 GLU A N 1
ATOM 1213 C CA . GLU A 1 151 ? 6.172 16.582 -10.548 1.00 79.56 151 GLU A CA 1
ATOM 1214 C C . GLU A 1 151 ? 6.669 16.155 -9.166 1.00 79.56 151 GLU A C 1
ATOM 1216 O O . GLU A 1 151 ? 7.466 16.851 -8.539 1.00 79.56 151 GLU A O 1
ATOM 1221 N N . SER A 1 152 ? 6.138 15.041 -8.660 1.00 89.12 152 SER A N 1
ATOM 1222 C CA . SER A 1 152 ? 6.508 14.480 -7.359 1.00 89.12 152 SER A CA 1
ATOM 1223 C C . SER A 1 152 ? 7.118 13.082 -7.508 1.00 89.12 152 SER A C 1
ATOM 1225 O O . SER A 1 152 ? 6.715 12.293 -8.366 1.00 89.12 152 SER A O 1
ATOM 1227 N N . ASP A 1 153 ? 8.064 12.738 -6.629 1.00 93.44 153 ASP A N 1
ATOM 1228 C CA . ASP A 1 153 ? 8.639 11.386 -6.576 1.00 93.44 153 ASP A CA 1
ATOM 1229 C C . ASP A 1 153 ? 7.555 10.331 -6.314 1.00 93.44 153 ASP A C 1
ATOM 1231 O O . ASP A 1 153 ? 7.554 9.259 -6.916 1.00 93.44 153 ASP A O 1
ATOM 1235 N N . ARG A 1 154 ? 6.592 10.654 -5.442 1.00 95.19 154 ARG A N 1
ATOM 1236 C CA . ARG A 1 154 ? 5.465 9.777 -5.097 1.00 95.19 154 ARG A CA 1
ATOM 1237 C C . ARG A 1 154 ? 4.571 9.472 -6.299 1.00 95.19 154 ARG A C 1
ATOM 1239 O O . ARG A 1 154 ? 4.120 8.336 -6.408 1.00 95.19 154 ARG A O 1
ATOM 1246 N N . LEU A 1 155 ? 4.376 10.408 -7.232 1.00 96.12 155 LEU A N 1
ATOM 1247 C CA . LEU A 1 155 ? 3.654 10.145 -8.480 1.00 96.12 155 LEU A CA 1
ATOM 1248 C C . LEU A 1 155 ? 4.381 9.074 -9.305 1.00 96.12 155 LEU A C 1
ATOM 1250 O O . LEU A 1 155 ? 3.782 8.071 -9.693 1.00 96.12 155 LEU A O 1
ATOM 1254 N N . ALA A 1 156 ? 5.690 9.240 -9.518 1.00 96.69 156 ALA A N 1
ATOM 1255 C CA . ALA A 1 156 ? 6.489 8.274 -10.272 1.00 96.69 156 ALA A CA 1
ATOM 1256 C C . ALA A 1 156 ? 6.537 6.897 -9.583 1.00 96.69 156 ALA A C 1
ATOM 1258 O O . ALA A 1 156 ? 6.387 5.870 -10.249 1.00 96.69 156 ALA A O 1
ATOM 1259 N N . ILE A 1 157 ? 6.693 6.868 -8.253 1.00 97.75 157 ILE A N 1
ATOM 1260 C CA . ILE A 1 157 ? 6.655 5.629 -7.463 1.00 97.75 157 ILE A CA 1
ATOM 1261 C C . ILE A 1 157 ? 5.284 4.956 -7.589 1.00 97.75 157 ILE A C 1
ATOM 1263 O O . ILE A 1 157 ? 5.234 3.749 -7.801 1.00 97.75 157 ILE A O 1
ATOM 1267 N N . SER A 1 158 ? 4.183 5.709 -7.530 1.00 98.06 158 SER A N 1
ATOM 1268 C CA . SER A 1 158 ? 2.822 5.162 -7.651 1.00 98.06 158 SER A CA 1
ATOM 1269 C C . SER A 1 158 ? 2.615 4.466 -8.999 1.00 98.06 158 SER A C 1
ATOM 1271 O O . SER A 1 158 ? 2.190 3.310 -9.040 1.00 98.06 158 SER A O 1
ATOM 1273 N N . HIS A 1 159 ? 3.026 5.105 -10.102 1.00 98.00 159 HIS A N 1
ATOM 1274 C CA . HIS A 1 159 ? 3.010 4.471 -11.425 1.00 98.00 159 HIS A CA 1
ATOM 1275 C C . HIS A 1 159 ? 3.883 3.205 -11.476 1.00 98.00 159 HIS A C 1
ATOM 1277 O O . HIS A 1 159 ? 3.471 2.199 -12.054 1.00 98.00 159 HIS A O 1
ATOM 1283 N N . TYR A 1 160 ? 5.066 3.221 -10.852 1.00 98.19 160 TYR A N 1
ATOM 1284 C CA . TYR A 1 160 ? 5.946 2.050 -10.793 1.00 98.19 160 TYR A CA 1
ATOM 1285 C C . TYR A 1 160 ? 5.345 0.888 -9.988 1.00 98.19 160 TYR A C 1
ATOM 1287 O O . TYR A 1 160 ? 5.432 -0.265 -10.412 1.00 98.19 160 TYR A O 1
ATOM 1295 N N . ARG A 1 161 ? 4.713 1.168 -8.844 1.00 98.19 161 ARG A N 1
ATOM 1296 C CA . ARG A 1 161 ? 4.083 0.159 -7.978 1.00 98.19 161 ARG A CA 1
ATOM 1297 C C . ARG A 1 161 ? 2.899 -0.511 -8.667 1.00 98.19 161 ARG A C 1
ATOM 1299 O O . ARG A 1 161 ? 2.832 -1.739 -8.684 1.00 98.19 161 ARG A O 1
ATOM 1306 N N . ILE A 1 162 ? 2.048 0.273 -9.330 1.00 98.38 162 ILE A N 1
ATOM 1307 C CA . ILE A 1 162 ? 0.951 -0.253 -10.152 1.00 98.38 162 ILE A CA 1
ATOM 1308 C C . ILE A 1 162 ? 1.485 -1.064 -11.336 1.00 98.38 162 ILE A C 1
ATOM 1310 O O . ILE A 1 162 ? 0.954 -2.137 -11.623 1.00 98.38 162 ILE A O 1
ATOM 1314 N N . PHE A 1 163 ? 2.556 -0.607 -11.998 1.00 98.44 163 PHE A N 1
ATOM 1315 C CA . PHE A 1 163 ? 3.207 -1.379 -13.059 1.00 98.44 163 PHE A CA 1
ATOM 1316 C C . PHE A 1 163 ? 3.665 -2.743 -12.545 1.00 98.44 163 PHE A C 1
ATOM 1318 O O . PHE A 1 163 ? 3.288 -3.758 -13.118 1.00 98.44 163 PHE A O 1
ATOM 1325 N N . ARG A 1 164 ? 4.414 -2.776 -11.435 1.00 97.69 164 ARG A N 1
ATOM 1326 C CA . ARG A 1 164 ? 4.910 -4.015 -10.816 1.00 97.69 164 ARG A CA 1
ATOM 1327 C C . ARG A 1 164 ? 3.784 -4.982 -10.460 1.00 97.69 164 ARG A C 1
ATOM 1329 O O . ARG A 1 164 ? 3.941 -6.173 -10.705 1.00 97.69 164 ARG A O 1
ATOM 1336 N N . ALA A 1 165 ? 2.689 -4.477 -9.898 1.00 97.31 165 ALA A N 1
ATOM 1337 C CA . ALA A 1 165 ? 1.536 -5.288 -9.517 1.00 97.31 165 ALA A CA 1
ATOM 1338 C C . ALA A 1 165 ? 0.757 -5.825 -10.730 1.00 97.31 165 ALA A C 1
ATOM 1340 O O . ALA A 1 165 ? 0.272 -6.949 -10.702 1.00 97.31 165 ALA A O 1
ATOM 1341 N N . SER A 1 166 ? 0.683 -5.046 -11.813 1.00 96.19 166 SER A N 1
ATOM 1342 C CA . SER A 1 166 ? -0.046 -5.414 -13.033 1.00 96.19 166 SER A CA 1
ATOM 1343 C C . SER A 1 166 ? 0.639 -6.503 -13.870 1.00 96.19 166 SER A C 1
ATOM 1345 O O . SER A 1 166 ? -0.006 -7.094 -14.737 1.00 96.19 166 SER A O 1
ATOM 1347 N N . ILE A 1 167 ? 1.939 -6.767 -13.670 1.00 96.56 167 ILE A N 1
ATOM 1348 C CA . ILE A 1 167 ? 2.657 -7.776 -14.462 1.00 96.56 167 ILE A CA 1
ATOM 1349 C C . ILE A 1 167 ? 2.221 -9.186 -14.064 1.00 96.56 167 ILE A C 1
ATOM 1351 O O . ILE A 1 167 ? 2.455 -9.643 -12.947 1.00 96.56 167 ILE A O 1
ATOM 1355 N N . GLY A 1 168 ? 1.667 -9.919 -15.028 1.00 95.56 168 GLY A N 1
ATOM 1356 C CA . GLY A 1 168 ? 1.209 -11.291 -14.848 1.00 95.56 168 GLY A CA 1
ATOM 1357 C C . GLY A 1 168 ? 1.300 -12.130 -16.121 1.00 95.56 168 GLY A C 1
ATOM 1358 O O . GLY A 1 168 ? 2.152 -11.921 -16.984 1.00 95.56 168 GLY A O 1
ATOM 1359 N N . ALA A 1 169 ? 0.414 -13.119 -16.240 1.00 94.69 169 ALA A N 1
ATOM 1360 C CA . ALA A 1 169 ? 0.408 -14.055 -17.367 1.00 94.69 169 ALA A CA 1
ATOM 1361 C C . ALA A 1 169 ? -0.225 -13.485 -18.652 1.00 94.69 169 ALA A C 1
ATOM 1363 O O . ALA A 1 169 ? -0.042 -14.050 -19.731 1.00 94.69 169 ALA A O 1
ATOM 1364 N N . ASN A 1 170 ? -0.992 -12.395 -18.555 1.00 97.38 170 ASN A N 1
ATOM 1365 C CA . ASN A 1 170 ? -1.693 -11.815 -19.695 1.00 97.38 170 ASN A CA 1
ATOM 1366 C C . ASN A 1 170 ? -0.798 -10.807 -20.431 1.00 97.38 170 ASN A C 1
ATOM 1368 O O . ASN A 1 170 ? -0.503 -9.728 -19.924 1.00 97.38 170 ASN A O 1
ATOM 1372 N N . ALA A 1 171 ? -0.406 -11.148 -21.659 1.00 96.19 171 ALA A N 1
A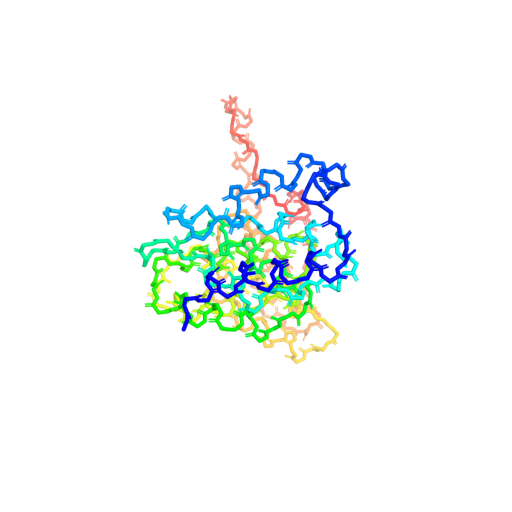TOM 1373 C CA . ALA A 1 171 ? 0.459 -10.313 -22.486 1.00 96.19 171 ALA A CA 1
ATOM 1374 C C . ALA A 1 171 ? -0.145 -8.936 -22.830 1.00 96.19 171 ALA A C 1
ATOM 1376 O O . ALA A 1 171 ? 0.588 -7.951 -22.919 1.00 96.19 171 ALA A O 1
ATOM 1377 N N . GLU A 1 172 ? -1.463 -8.852 -23.026 1.00 96.94 172 GLU A N 1
ATOM 1378 C CA . GLU A 1 172 ? -2.133 -7.589 -23.350 1.00 96.94 172 GLU A CA 1
ATOM 1379 C C . GLU A 1 172 ? -2.106 -6.633 -22.154 1.00 96.94 172 GLU A C 1
ATOM 1381 O O . GLU A 1 172 ? -1.721 -5.473 -22.302 1.00 96.94 172 GLU A O 1
ATOM 1386 N N . GLU A 1 173 ? -2.440 -7.135 -20.963 1.00 97.38 173 GLU A N 1
ATOM 1387 C CA . GLU A 1 173 ? -2.408 -6.343 -19.728 1.00 97.38 173 GLU A CA 1
ATOM 1388 C C . GLU A 1 173 ? -0.980 -5.924 -19.364 1.00 97.38 173 GLU A C 1
ATOM 1390 O O . GLU A 1 173 ? -0.742 -4.760 -19.041 1.00 97.38 173 GLU A O 1
ATOM 1395 N N . ASN A 1 174 ? 0.003 -6.811 -19.549 1.00 97.88 174 ASN A N 1
ATOM 1396 C CA . ASN A 1 174 ? 1.414 -6.461 -19.378 1.00 97.88 174 ASN A CA 1
ATOM 1397 C C . ASN A 1 174 ? 1.830 -5.311 -20.306 1.00 97.88 174 ASN A C 1
ATOM 1399 O O . ASN A 1 174 ? 2.553 -4.407 -19.889 1.00 97.88 174 ASN A O 1
ATOM 1403 N N . TYR A 1 175 ? 1.379 -5.318 -21.565 1.00 97.81 175 TYR A N 1
ATOM 1404 C CA . TYR A 1 175 ? 1.713 -4.244 -22.497 1.00 97.81 175 TYR A CA 1
ATOM 1405 C C . TYR A 1 175 ? 1.028 -2.920 -22.129 1.00 97.81 175 TYR A C 1
ATOM 1407 O O . TYR A 1 175 ? 1.668 -1.870 -22.197 1.00 97.81 175 TYR A O 1
ATOM 1415 N N . LYS A 1 176 ? -0.233 -2.957 -21.673 1.00 98.00 176 LYS A N 1
ATOM 1416 C CA . LYS A 1 176 ? -0.924 -1.773 -21.128 1.00 98.00 176 LYS A CA 1
ATOM 1417 C C . LYS A 1 176 ? -0.172 -1.197 -19.927 1.00 98.00 176 LYS A C 1
ATOM 1419 O O . LYS A 1 176 ? 0.002 0.018 -19.852 1.00 98.00 176 LYS A O 1
ATOM 1424 N N . ALA A 1 177 ? 0.328 -2.053 -19.035 1.00 97.94 177 ALA A N 1
ATOM 1425 C CA . ALA A 1 177 ? 1.120 -1.633 -17.884 1.00 97.94 177 ALA A CA 1
ATOM 1426 C C . ALA A 1 177 ? 2.431 -0.942 -18.303 1.00 97.94 177 ALA A C 1
ATOM 1428 O O . ALA A 1 177 ? 2.775 0.096 -17.738 1.00 97.94 177 ALA A O 1
ATOM 1429 N N . VAL A 1 178 ? 3.133 -1.466 -19.320 1.00 98.19 178 VAL A N 1
ATOM 1430 C CA . VAL A 1 178 ? 4.339 -0.824 -19.884 1.00 98.19 178 VAL A CA 1
ATOM 1431 C C . VAL A 1 178 ? 4.023 0.584 -20.385 1.00 98.19 178 VAL A C 1
ATOM 1433 O O . VAL A 1 178 ? 4.669 1.531 -19.944 1.00 98.19 178 VAL A O 1
ATOM 1436 N N . ILE A 1 179 ? 3.008 0.736 -21.243 1.00 97.88 179 ILE A N 1
ATOM 1437 C CA . ILE A 1 179 ? 2.620 2.040 -21.813 1.00 97.88 179 ILE A CA 1
ATOM 1438 C C . ILE A 1 179 ? 2.263 3.036 -20.704 1.00 97.88 179 ILE A C 1
ATOM 1440 O O . ILE A 1 179 ? 2.642 4.201 -20.752 1.00 97.88 179 ILE A O 1
ATOM 1444 N N . ARG A 1 180 ? 1.546 2.581 -19.673 1.00 96.88 180 ARG A N 1
ATOM 1445 C CA . ARG A 1 180 ? 1.122 3.434 -18.559 1.00 96.88 180 ARG A CA 1
ATOM 1446 C C . ARG A 1 180 ? 2.290 3.955 -17.712 1.00 96.88 180 ARG A C 1
ATOM 1448 O O . ARG A 1 180 ? 2.161 5.004 -17.081 1.00 96.88 180 ARG A O 1
ATOM 1455 N N . PHE A 1 181 ? 3.397 3.218 -17.642 1.00 98.00 181 PHE A N 1
ATOM 1456 C CA . PHE A 1 181 ? 4.522 3.534 -16.762 1.00 98.00 181 PHE A CA 1
ATOM 1457 C C . PHE A 1 181 ? 5.738 4.120 -17.486 1.00 98.00 181 PHE A C 1
ATOM 1459 O O . PHE A 1 181 ? 6.485 4.887 -16.877 1.00 98.00 181 PHE A O 1
ATOM 1466 N N . GLU A 1 182 ? 5.960 3.800 -18.762 1.00 96.38 182 GLU A N 1
ATOM 1467 C CA . GLU A 1 182 ? 7.227 4.092 -19.439 1.00 96.38 182 GLU A CA 1
ATOM 1468 C C . GLU A 1 182 ? 7.647 5.568 -19.362 1.00 96.38 182 GLU A C 1
ATOM 1470 O O . GLU A 1 182 ? 8.826 5.846 -19.127 1.00 96.38 182 GLU A O 1
ATOM 1475 N N . ASP A 1 183 ? 6.711 6.511 -19.455 1.00 93.94 183 ASP A N 1
ATOM 1476 C CA . ASP A 1 183 ? 6.990 7.952 -19.394 1.00 93.94 183 ASP A CA 1
ATOM 1477 C C . ASP A 1 183 ? 7.422 8.445 -18.000 1.00 93.94 183 ASP A C 1
ATOM 1479 O O . ASP A 1 183 ? 8.080 9.481 -17.871 1.00 93.94 183 ASP A O 1
ATOM 1483 N N . PHE A 1 184 ? 7.124 7.681 -16.948 1.00 95.62 184 PHE A N 1
ATOM 1484 C CA . PHE A 1 184 ? 7.469 8.009 -15.563 1.00 95.62 184 PHE A CA 1
ATOM 1485 C C . PHE A 1 184 ? 8.800 7.407 -15.113 1.00 95.62 184 PHE A C 1
ATOM 1487 O O . PHE A 1 184 ? 9.369 7.866 -14.122 1.00 95.62 184 PHE A O 1
ATOM 1494 N N . ARG A 1 185 ? 9.355 6.429 -15.843 1.00 95.69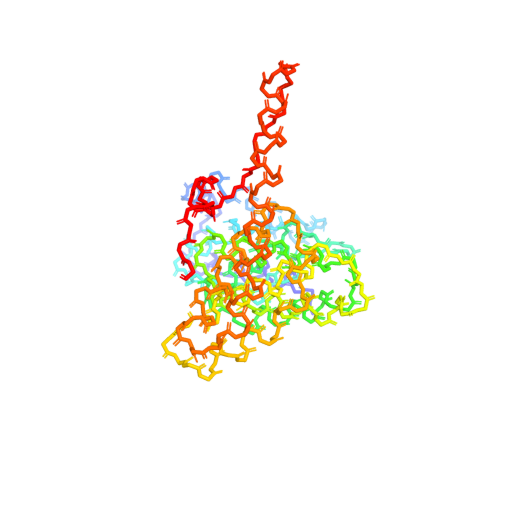 185 ARG A N 1
ATOM 1495 C CA . ARG A 1 185 ? 10.561 5.687 -15.423 1.00 95.69 185 ARG A CA 1
ATOM 1496 C C . ARG A 1 185 ? 11.765 6.585 -15.104 1.00 95.69 185 ARG A C 1
ATOM 1498 O O . ARG A 1 185 ? 12.520 6.293 -14.186 1.00 95.69 185 ARG A O 1
ATOM 1505 N N . LYS A 1 186 ? 11.925 7.697 -15.834 1.00 94.19 186 LYS A N 1
ATOM 1506 C CA . LYS A 1 186 ? 13.022 8.669 -15.651 1.00 94.19 186 LYS A CA 1
ATOM 1507 C C . LYS A 1 186 ? 12.788 9.635 -14.492 1.00 94.19 186 LYS A C 1
ATOM 1509 O O . LYS A 1 186 ? 13.732 10.268 -14.035 1.00 94.19 186 LYS A O 1
ATOM 1514 N N . LYS A 1 187 ? 11.535 9.765 -14.049 1.00 94.38 187 LYS 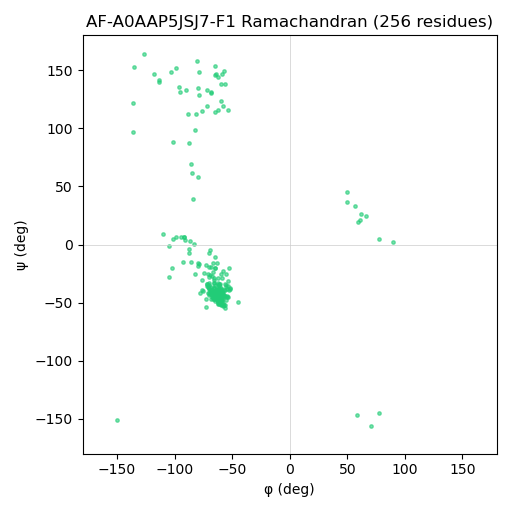A N 1
ATOM 1515 C CA . LYS A 1 187 ? 11.126 10.594 -12.909 1.00 94.38 187 LYS A CA 1
ATOM 1516 C C . LYS A 1 187 ? 11.210 9.835 -11.585 1.00 94.38 187 LYS A C 1
ATOM 1518 O O . LYS A 1 187 ? 11.009 10.428 -10.535 1.00 94.38 187 LYS A O 1
ATOM 1523 N N . LEU A 1 188 ? 11.486 8.530 -11.624 1.00 95.50 188 LEU A N 1
ATOM 1524 C CA . LEU A 1 188 ? 11.686 7.751 -10.413 1.00 95.50 188 LEU A CA 1
ATOM 1525 C C . LEU A 1 188 ? 12.919 8.230 -9.643 1.00 95.50 188 LEU A C 1
ATOM 1527 O O . LEU A 1 188 ? 13.930 8.559 -10.272 1.00 95.50 188 LEU A O 1
ATOM 1531 N N . PRO A 1 189 ? 12.893 8.161 -8.302 1.00 93.06 189 PRO A N 1
ATOM 1532 C CA . PRO A 1 189 ? 14.104 8.308 -7.511 1.00 93.06 189 PRO A CA 1
ATOM 1533 C C . PRO A 1 189 ? 15.151 7.269 -7.913 1.00 93.06 189 PRO A C 1
ATOM 1535 O O . PRO A 1 189 ? 14.818 6.141 -8.284 1.00 93.06 189 PRO A O 1
ATOM 1538 N N . GLU A 1 190 ? 16.427 7.629 -7.785 1.00 88.06 190 GLU A N 1
ATOM 1539 C CA . GLU A 1 190 ? 17.556 6.824 -8.277 1.00 88.06 190 GLU A CA 1
ATOM 1540 C C . GLU A 1 190 ? 17.543 5.374 -7.772 1.00 88.06 190 GLU A C 1
ATOM 1542 O O . GLU A 1 190 ? 17.884 4.457 -8.518 1.00 88.06 190 GLU A O 1
ATOM 1547 N N . ALA A 1 191 ? 17.096 5.164 -6.530 1.00 88.06 191 ALA A N 1
ATOM 1548 C CA . ALA A 1 191 ? 16.982 3.849 -5.902 1.00 88.06 191 ALA A CA 1
ATOM 1549 C C . ALA A 1 191 ? 16.055 2.879 -6.661 1.00 88.06 191 ALA A C 1
ATOM 1551 O O . ALA A 1 191 ? 16.235 1.671 -6.564 1.00 88.06 191 ALA A O 1
ATOM 1552 N N . PHE A 1 192 ? 15.090 3.393 -7.430 1.00 93.50 192 PHE A N 1
ATOM 1553 C CA . PHE A 1 192 ? 14.103 2.590 -8.157 1.00 93.50 192 PHE A CA 1
ATOM 1554 C C . PHE A 1 192 ? 14.402 2.452 -9.651 1.00 93.50 192 PHE A C 1
ATOM 1556 O O . PHE A 1 192 ? 13.876 1.547 -10.295 1.00 93.50 192 PHE A O 1
ATOM 1563 N N . GLN A 1 193 ? 15.214 3.339 -10.230 1.00 95.00 193 GLN A N 1
ATOM 1564 C CA . GLN A 1 193 ? 15.379 3.417 -11.685 1.00 95.00 193 GLN A CA 1
ATOM 1565 C C . GLN A 1 193 ? 15.983 2.141 -12.289 1.00 95.00 193 GLN A C 1
ATOM 1567 O O . GLN A 1 193 ? 15.493 1.658 -13.308 1.00 95.00 193 GLN A O 1
ATOM 1572 N N . LEU A 1 194 ? 17.016 1.570 -11.657 1.00 94.75 194 LEU A N 1
ATOM 1573 C CA . LEU A 1 194 ? 17.653 0.332 -12.130 1.00 94.75 194 LEU A CA 1
ATOM 1574 C C . LEU A 1 194 ? 16.675 -0.848 -12.111 1.00 94.75 194 LEU A C 1
ATOM 1576 O O . LEU A 1 194 ? 16.568 -1.587 -13.090 1.00 94.75 194 LEU A O 1
ATOM 1580 N N . ASP A 1 195 ? 15.924 -0.987 -11.020 1.00 95.56 195 ASP A N 1
ATOM 1581 C CA . ASP A 1 195 ? 14.913 -2.029 -10.868 1.00 95.56 195 ASP A CA 1
ATOM 1582 C C . ASP A 1 195 ? 13.777 -1.865 -11.881 1.00 95.56 195 ASP A C 1
ATOM 1584 O O . ASP A 1 195 ? 13.393 -2.824 -12.5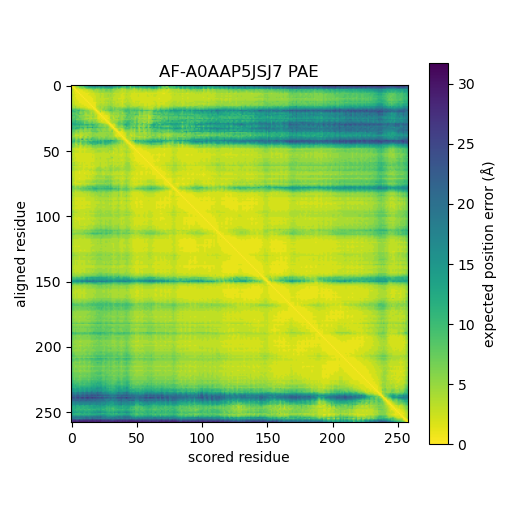54 1.00 95.56 195 ASP A O 1
ATOM 1588 N N . ALA A 1 196 ? 13.287 -0.641 -12.066 1.00 97.12 196 ALA A N 1
ATOM 1589 C CA . ALA A 1 196 ? 12.256 -0.330 -13.043 1.00 97.12 196 ALA A CA 1
ATOM 1590 C C . ALA A 1 196 ? 12.683 -0.643 -14.481 1.00 97.12 196 ALA A C 1
ATOM 1592 O O . ALA A 1 196 ? 11.928 -1.280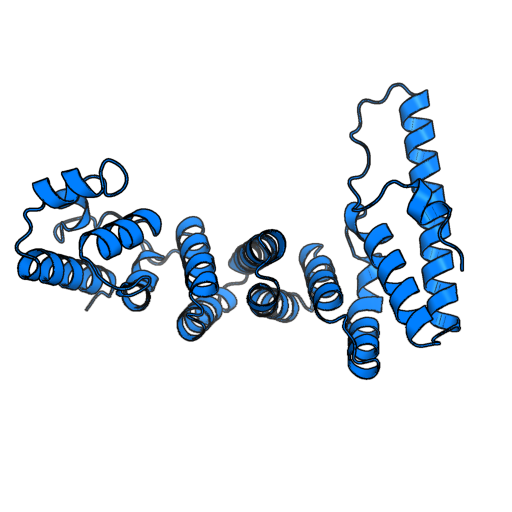 -15.217 1.00 97.12 196 ALA A O 1
ATOM 1593 N N . LEU A 1 197 ? 13.890 -0.235 -14.878 1.00 97.19 197 LEU A N 1
ATOM 1594 C CA . LEU A 1 197 ? 14.421 -0.491 -16.217 1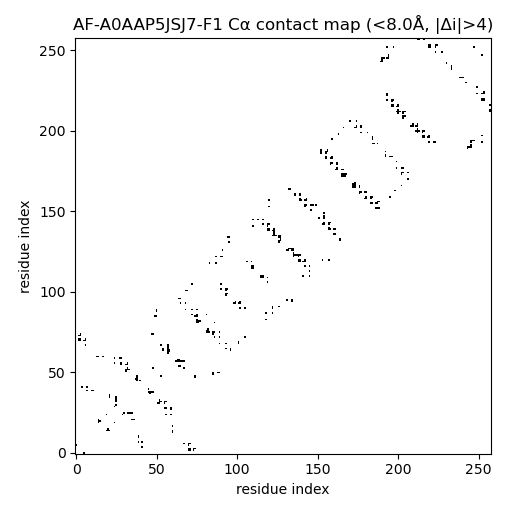.00 97.19 197 LEU A CA 1
ATOM 1595 C C . LEU A 1 197 ? 14.636 -1.984 -16.468 1.00 97.19 197 LEU A C 1
ATOM 1597 O O . LEU A 1 197 ? 14.300 -2.478 -17.545 1.00 97.19 197 LEU A O 1
ATOM 1601 N N . LEU A 1 198 ? 15.127 -2.724 -15.470 1.00 96.50 198 LEU A N 1
ATOM 1602 C CA . LEU A 1 198 ? 15.253 -4.177 -15.556 1.00 96.50 198 LEU A CA 1
ATOM 1603 C C . LEU A 1 198 ? 13.886 -4.842 -15.772 1.00 96.50 198 LEU A C 1
ATOM 1605 O O . LEU A 1 198 ? 13.749 -5.712 -16.631 1.00 96.50 198 LEU A O 1
ATOM 1609 N N . GLN A 1 199 ? 12.861 -4.430 -15.023 1.00 97.00 199 GLN A N 1
ATOM 1610 C CA . GLN A 1 199 ? 11.515 -4.988 -15.173 1.00 97.00 199 GLN A CA 1
ATOM 1611 C C . GLN A 1 199 ? 10.888 -4.631 -16.523 1.00 97.00 199 GLN A C 1
ATOM 1613 O O . GLN A 1 199 ? 10.373 -5.516 -17.203 1.00 97.00 199 GLN A O 1
ATOM 1618 N N . LEU A 1 200 ? 10.990 -3.372 -16.958 1.00 97.94 200 LEU A N 1
ATOM 1619 C CA . LEU A 1 200 ? 10.541 -2.938 -18.283 1.00 97.94 200 LEU A CA 1
ATOM 1620 C C . LEU A 1 200 ? 11.205 -3.749 -19.404 1.00 97.94 200 LEU A C 1
ATOM 1622 O O . LEU A 1 200 ? 10.513 -4.211 -20.312 1.00 97.94 200 LEU A O 1
ATOM 1626 N N . THR A 1 201 ? 12.519 -3.972 -19.308 1.00 97.25 201 THR A N 1
ATOM 1627 C CA . THR A 1 201 ? 13.289 -4.776 -20.269 1.00 97.25 201 THR A CA 1
ATOM 1628 C C . THR A 1 201 ? 12.761 -6.209 -20.331 1.00 97.25 201 THR A C 1
ATOM 1630 O O . THR A 1 201 ? 12.403 -6.683 -21.407 1.00 97.25 201 THR A O 1
ATOM 1633 N N . ASN A 1 202 ? 12.623 -6.878 -19.182 1.00 95.75 202 ASN A N 1
ATOM 1634 C CA . ASN A 1 202 ? 12.138 -8.260 -19.114 1.00 95.75 202 ASN A CA 1
ATOM 1635 C C . ASN A 1 202 ? 10.709 -8.414 -19.650 1.00 95.75 202 ASN A C 1
ATOM 1637 O O . ASN A 1 202 ? 10.416 -9.353 -20.393 1.00 95.75 202 ASN A O 1
ATOM 1641 N N . VAL A 1 203 ? 9.813 -7.489 -19.292 1.00 97.25 203 VAL A N 1
ATOM 1642 C CA . VAL A 1 203 ? 8.426 -7.520 -19.766 1.00 97.25 203 VAL A CA 1
ATOM 1643 C C . VAL A 1 203 ? 8.394 -7.319 -21.279 1.00 97.25 203 VAL A C 1
ATOM 1645 O O . VAL A 1 203 ? 7.792 -8.129 -21.983 1.00 97.25 203 VAL A O 1
ATOM 1648 N N . CYS A 1 204 ? 9.093 -6.312 -21.807 1.00 97.12 204 CYS A N 1
ATOM 1649 C CA . CYS A 1 204 ? 9.141 -6.051 -23.246 1.00 97.12 204 CYS A CA 1
ATOM 1650 C C . CYS A 1 204 ? 9.753 -7.212 -24.037 1.00 97.12 204 CYS A C 1
ATOM 1652 O O . CYS A 1 204 ? 9.229 -7.555 -25.101 1.00 97.12 204 CYS A O 1
ATOM 1654 N N . LEU A 1 205 ? 10.788 -7.858 -23.491 1.00 96.00 205 LEU A N 1
ATOM 1655 C CA . LEU A 1 205 ? 11.396 -9.056 -24.060 1.00 96.00 205 LEU A CA 1
ATOM 1656 C C . LEU A 1 205 ? 10.372 -10.194 -24.157 1.00 96.00 205 LEU A C 1
ATOM 1658 O O . LEU A 1 205 ? 10.207 -10.790 -25.220 1.00 96.00 205 LEU A O 1
ATOM 1662 N N . SER A 1 206 ? 9.622 -10.446 -23.078 1.00 95.94 206 SER A N 1
ATOM 1663 C CA . SER A 1 206 ? 8.586 -11.490 -23.049 1.00 95.94 206 SER A CA 1
ATOM 1664 C C . SER A 1 206 ? 7.448 -11.237 -24.051 1.00 95.94 206 SER A C 1
ATOM 1666 O O . SER A 1 206 ? 6.851 -12.176 -24.573 1.00 95.94 206 SER A O 1
ATOM 1668 N N . LEU A 1 207 ? 7.186 -9.963 -24.365 1.00 96.31 207 LEU A N 1
ATOM 1669 C CA . LEU A 1 207 ? 6.186 -9.515 -25.335 1.00 96.31 207 LEU A CA 1
ATOM 1670 C C . LEU A 1 207 ? 6.715 -9.443 -26.780 1.00 96.31 207 LEU A C 1
ATOM 1672 O O . LEU A 1 207 ? 5.955 -9.091 -27.685 1.00 96.31 207 LEU A O 1
ATOM 1676 N N . GLY A 1 208 ? 8.006 -9.707 -27.018 1.00 96.12 208 GLY A N 1
ATOM 1677 C CA . GLY A 1 208 ? 8.637 -9.548 -28.333 1.00 96.12 208 GLY A CA 1
ATOM 1678 C C . GLY A 1 208 ? 8.709 -8.093 -28.819 1.00 96.12 208 GLY A C 1
ATOM 1679 O O . GLY A 1 208 ? 8.759 -7.836 -30.024 1.00 96.12 208 GLY A O 1
ATOM 1680 N N . LYS A 1 209 ? 8.686 -7.113 -27.906 1.00 97.19 209 LYS A N 1
ATOM 1681 C CA . LYS A 1 209 ? 8.816 -5.679 -28.212 1.00 97.19 209 LYS A CA 1
ATOM 1682 C C . LYS A 1 209 ? 10.295 -5.297 -28.290 1.00 97.19 209 LYS A C 1
ATOM 1684 O O . LYS A 1 209 ? 10.805 -4.581 -27.432 1.00 97.19 209 LYS A O 1
ATOM 1689 N N . TRP A 1 210 ? 10.982 -5.784 -29.323 1.00 96.06 210 TRP A N 1
ATOM 1690 C CA . TRP A 1 210 ? 12.443 -5.679 -29.468 1.00 96.06 210 TRP A CA 1
ATOM 1691 C C . TRP A 1 210 ? 12.975 -4.246 -29.379 1.00 96.06 210 TRP A C 1
ATOM 1693 O O . TRP A 1 210 ? 13.901 -4.003 -28.618 1.00 96.06 210 TRP A O 1
ATOM 1703 N N . ASN A 1 211 ? 12.333 -3.285 -30.052 1.00 96.56 211 ASN A N 1
ATOM 1704 C CA . ASN A 1 211 ? 12.768 -1.882 -30.017 1.00 96.56 211 ASN A CA 1
ATOM 1705 C C . ASN A 1 211 ? 12.721 -1.284 -28.598 1.00 96.56 211 ASN A C 1
ATOM 1707 O O . ASN A 1 211 ? 13.643 -0.585 -28.193 1.00 96.56 211 ASN A O 1
ATOM 1711 N N . LEU A 1 212 ? 11.655 -1.566 -27.835 1.00 96.56 212 LEU A N 1
ATOM 1712 C CA . LEU A 1 212 ? 11.533 -1.106 -26.445 1.00 96.56 212 LEU A CA 1
ATOM 1713 C C . LEU A 1 212 ? 12.505 -1.854 -25.529 1.00 96.56 212 LEU A C 1
ATOM 1715 O O . LEU A 1 212 ? 13.084 -1.262 -24.627 1.00 96.56 212 LEU A O 1
ATOM 1719 N N . THR A 1 213 ? 12.711 -3.146 -25.789 1.00 97.12 213 THR A N 1
ATOM 1720 C CA . THR A 1 213 ? 13.673 -3.976 -25.052 1.00 97.12 213 THR A CA 1
ATOM 1721 C C . THR A 1 213 ? 15.083 -3.412 -25.192 1.00 97.12 213 THR A C 1
ATOM 1723 O O . THR A 1 213 ? 15.730 -3.165 -24.183 1.00 97.12 213 THR A O 1
ATOM 1726 N N . GLU A 1 214 ? 15.530 -3.141 -26.422 1.00 96.19 214 GLU A N 1
ATOM 1727 C CA . GLU A 1 214 ? 16.835 -2.532 -26.701 1.00 96.19 214 GLU A CA 1
ATOM 1728 C C . GLU A 1 214 ? 16.955 -1.159 -26.032 1.00 96.19 214 GLU A C 1
ATOM 1730 O O . GLU A 1 214 ? 17.922 -0.905 -25.317 1.00 96.19 214 GLU A O 1
ATOM 1735 N N . GLN A 1 215 ? 15.933 -0.307 -26.170 1.00 96.50 215 GLN A N 1
ATOM 1736 C CA . GLN A 1 215 ? 15.911 1.016 -25.548 1.00 96.50 215 GLN A CA 1
ATOM 1737 C C . GLN A 1 215 ? 16.079 0.956 -24.022 1.00 96.50 215 GLN A C 1
ATOM 1739 O O . GLN A 1 215 ? 16.916 1.672 -23.467 1.00 96.50 215 GLN A O 1
ATOM 1744 N N . PHE A 1 216 ? 15.276 0.142 -23.331 1.00 96.75 216 PHE A N 1
ATOM 1745 C CA . PHE A 1 216 ? 15.329 0.047 -21.871 1.00 96.75 216 PHE A CA 1
ATOM 1746 C C . PHE A 1 216 ? 16.592 -0.666 -21.386 1.00 96.75 216 PHE A C 1
ATOM 1748 O O . PHE A 1 216 ? 17.148 -0.269 -20.362 1.00 96.75 216 PHE A O 1
ATOM 1755 N N . ALA A 1 217 ? 17.092 -1.651 -22.134 1.00 95.44 217 ALA A N 1
ATOM 1756 C CA . ALA A 1 217 ? 18.332 -2.340 -21.809 1.00 95.44 217 ALA A CA 1
ATOM 1757 C C . ALA A 1 217 ? 19.560 -1.429 -21.951 1.00 95.44 217 ALA A C 1
ATOM 1759 O O . ALA A 1 217 ? 20.443 -1.443 -21.091 1.00 95.44 217 ALA A O 1
ATOM 1760 N N . ASP A 1 218 ? 19.616 -0.595 -22.992 1.00 95.56 218 ASP A N 1
ATOM 1761 C CA . ASP A 1 218 ? 20.684 0.393 -23.143 1.00 95.56 218 ASP A CA 1
ATOM 1762 C C . ASP A 1 218 ? 20.644 1.443 -22.031 1.00 95.56 218 ASP A C 1
ATOM 1764 O O . ASP A 1 218 ? 21.685 1.785 -21.462 1.00 95.56 218 ASP A O 1
ATOM 1768 N N . GLU A 1 219 ? 19.447 1.916 -21.678 1.00 95.56 219 GLU A N 1
ATOM 1769 C CA . GLU A 1 219 ? 19.247 2.839 -20.561 1.00 95.56 219 GLU A CA 1
ATOM 1770 C C . GLU A 1 219 ? 19.709 2.206 -19.234 1.00 95.56 219 GLU A C 1
ATOM 1772 O O . GLU A 1 219 ? 20.475 2.827 -18.489 1.00 95.56 219 GLU A O 1
ATOM 1777 N N . LEU A 1 220 ? 19.349 0.939 -18.984 1.00 95.38 220 LEU A N 1
ATOM 1778 C CA . LEU A 1 220 ? 19.785 0.165 -17.817 1.00 95.38 220 LEU A CA 1
ATOM 1779 C C . LEU A 1 220 ? 21.308 0.039 -17.760 1.00 95.38 220 LEU A C 1
ATOM 1781 O O . LEU A 1 220 ? 21.914 0.299 -16.720 1.00 95.38 220 LEU A O 1
ATOM 1785 N N . ARG A 1 221 ? 21.940 -0.337 -18.876 1.00 93.44 221 ARG A N 1
ATOM 1786 C CA . ARG A 1 221 ? 23.393 -0.522 -18.974 1.00 93.44 221 ARG A CA 1
ATOM 1787 C C . ARG A 1 221 ? 24.141 0.778 -18.696 1.00 93.44 221 ARG A C 1
ATOM 1789 O O . ARG A 1 221 ? 25.134 0.770 -17.961 1.00 93.44 221 ARG A O 1
ATOM 1796 N N . ILE A 1 222 ? 23.689 1.887 -19.283 1.00 93.62 222 ILE A N 1
ATOM 1797 C CA . ILE A 1 222 ? 24.289 3.210 -19.071 1.00 93.62 222 ILE A CA 1
ATOM 1798 C C . ILE A 1 222 ? 24.176 3.591 -17.595 1.00 93.62 222 ILE A C 1
ATOM 1800 O O . ILE A 1 222 ? 25.194 3.906 -16.975 1.00 93.62 222 ILE A O 1
ATOM 1804 N N . LEU A 1 223 ? 22.975 3.498 -17.017 1.00 93.56 223 LEU A N 1
ATOM 1805 C CA . LEU A 1 223 ? 22.742 3.871 -15.625 1.00 93.56 223 LEU A CA 1
ATOM 1806 C C . LEU A 1 223 ? 23.551 2.992 -14.662 1.00 93.56 223 LEU A C 1
ATOM 1808 O O . LEU A 1 223 ? 24.249 3.514 -13.795 1.00 93.56 223 LEU A O 1
ATOM 1812 N N . ALA A 1 224 ? 23.549 1.672 -14.854 1.00 92.00 224 ALA A N 1
ATOM 1813 C CA . ALA A 1 224 ? 24.323 0.742 -14.034 1.00 92.00 224 ALA A CA 1
ATOM 1814 C C . ALA A 1 224 ? 25.832 1.034 -14.098 1.00 92.00 224 ALA A C 1
ATOM 1816 O O . ALA A 1 224 ? 26.522 0.970 -13.080 1.00 92.00 224 ALA A O 1
ATOM 1817 N N . THR A 1 225 ? 26.345 1.404 -15.278 1.00 91.19 225 THR A N 1
ATOM 1818 C CA . THR A 1 225 ? 27.756 1.776 -15.461 1.00 91.19 225 THR A CA 1
ATOM 1819 C C . THR A 1 225 ? 28.104 3.054 -14.700 1.00 91.19 225 THR A C 1
ATOM 1821 O O . THR A 1 225 ? 29.130 3.089 -14.020 1.00 91.19 225 THR A O 1
ATOM 1824 N N . ILE A 1 226 ? 27.254 4.083 -14.783 1.00 91.00 226 ILE A N 1
ATOM 1825 C CA . ILE A 1 226 ? 27.440 5.348 -14.059 1.00 91.00 226 ILE A CA 1
ATOM 1826 C C . ILE A 1 226 ? 27.480 5.085 -12.548 1.00 91.00 226 ILE A C 1
ATOM 1828 O O . ILE A 1 226 ? 28.451 5.460 -11.890 1.00 91.00 226 ILE A O 1
ATOM 1832 N N . ARG A 1 227 ? 26.489 4.360 -12.011 1.00 88.31 227 ARG A N 1
ATOM 1833 C CA . ARG A 1 227 ? 26.405 4.038 -10.575 1.00 88.31 227 ARG A CA 1
ATOM 1834 C C . ARG A 1 227 ? 27.617 3.246 -10.086 1.00 88.31 227 ARG A C 1
ATOM 1836 O O . ARG A 1 227 ? 28.187 3.550 -9.042 1.00 88.31 227 ARG A O 1
ATOM 1843 N N . TYR A 1 228 ? 28.064 2.263 -10.866 1.00 87.00 228 TYR A N 1
ATOM 1844 C CA . TYR A 1 228 ? 29.258 1.490 -10.533 1.00 87.00 228 TYR A CA 1
ATOM 1845 C C . TYR A 1 228 ? 30.520 2.366 -10.462 1.00 87.00 228 TYR A C 1
ATOM 1847 O O . TYR A 1 228 ? 31.334 2.219 -9.548 1.00 87.00 228 TYR A O 1
ATOM 1855 N N . GLN A 1 229 ? 30.688 3.299 -11.403 1.00 88.50 229 GLN A N 1
ATOM 1856 C CA . GLN A 1 229 ? 31.822 4.226 -11.398 1.00 88.50 229 GLN A CA 1
ATOM 1857 C C . GLN A 1 229 ? 31.780 5.184 -10.203 1.00 88.50 229 GLN A C 1
ATOM 1859 O O . GLN A 1 229 ? 32.816 5.415 -9.579 1.00 88.50 229 GLN A O 1
ATOM 1864 N N . GLU A 1 230 ? 30.603 5.701 -9.850 1.00 87.50 230 GLU A N 1
ATOM 1865 C CA . GLU A 1 230 ? 30.411 6.544 -8.665 1.00 87.50 230 GLU A CA 1
ATOM 1866 C C . GLU A 1 230 ? 30.799 5.799 -7.379 1.00 87.50 230 GLU A C 1
ATOM 1868 O O . GLU A 1 230 ? 31.600 6.317 -6.597 1.00 87.50 230 GLU A O 1
ATOM 1873 N N . GLU A 1 231 ? 30.351 4.550 -7.200 1.00 84.56 231 GLU A N 1
ATOM 1874 C CA . GLU A 1 231 ? 30.736 3.733 -6.041 1.00 84.56 231 GLU A CA 1
ATOM 1875 C C . GLU A 1 231 ? 32.251 3.478 -5.969 1.00 84.56 231 GLU A C 1
ATOM 1877 O O . GLU A 1 231 ? 32.843 3.499 -4.884 1.00 84.56 231 GLU A O 1
ATOM 1882 N N . LEU A 1 232 ? 32.909 3.239 -7.109 1.00 85.69 232 LEU A N 1
ATOM 1883 C CA . LEU A 1 232 ? 34.365 3.075 -7.158 1.00 85.69 232 LEU A CA 1
ATOM 1884 C C . LEU A 1 232 ? 35.099 4.357 -6.746 1.00 85.69 232 LEU A C 1
ATOM 1886 O O . LEU A 1 232 ? 36.096 4.289 -6.020 1.00 85.69 232 LEU A O 1
ATOM 1890 N N . LEU A 1 233 ? 34.618 5.521 -7.189 1.00 86.19 233 LEU A N 1
ATOM 1891 C CA . LEU A 1 233 ? 35.188 6.817 -6.820 1.00 86.19 233 LEU A CA 1
ATOM 1892 C C . LEU A 1 233 ? 34.991 7.113 -5.330 1.00 86.19 233 LEU A C 1
ATOM 1894 O O . LEU A 1 233 ? 35.933 7.557 -4.673 1.00 86.19 233 LEU A O 1
ATOM 1898 N N . MET A 1 234 ? 33.814 6.816 -4.777 1.00 84.06 234 MET A N 1
ATOM 1899 C CA . MET A 1 234 ? 33.527 6.971 -3.347 1.00 84.06 234 MET A CA 1
ATOM 1900 C C . MET A 1 234 ? 34.457 6.108 -2.488 1.00 84.06 234 MET A C 1
ATOM 1902 O O . MET A 1 234 ? 35.068 6.617 -1.546 1.00 84.06 234 MET A O 1
ATOM 1906 N N . LYS A 1 235 ? 34.656 4.838 -2.874 1.00 83.12 235 LYS A N 1
ATOM 1907 C CA . LYS A 1 235 ? 35.612 3.927 -2.219 1.00 83.12 235 LYS A CA 1
ATOM 1908 C C . LYS A 1 235 ? 37.046 4.441 -2.292 1.00 83.12 235 LYS A C 1
ATOM 1910 O O . LYS A 1 235 ? 37.774 4.363 -1.310 1.00 83.12 235 LYS A O 1
ATOM 1915 N N . LYS A 1 236 ? 37.459 4.988 -3.439 1.00 84.75 236 LYS A N 1
ATOM 1916 C CA . LYS A 1 236 ? 38.803 5.559 -3.616 1.00 84.75 236 LYS A CA 1
ATOM 1917 C C . LYS A 1 236 ? 39.031 6.803 -2.750 1.00 84.75 236 LYS A C 1
ATOM 1919 O O . LYS A 1 236 ? 40.151 7.030 -2.301 1.00 84.75 236 LYS A O 1
ATOM 1924 N N . ASN A 1 237 ? 37.984 7.592 -2.522 1.00 84.31 237 ASN A N 1
ATOM 1925 C CA . ASN A 1 237 ? 38.045 8.844 -1.771 1.00 84.31 237 ASN A CA 1
ATOM 1926 C C . ASN A 1 237 ? 37.763 8.674 -0.264 1.00 84.31 237 ASN A C 1
ATOM 1928 O O . ASN A 1 237 ? 37.666 9.683 0.431 1.00 84.31 237 ASN A O 1
ATOM 1932 N N . ASN A 1 238 ? 37.632 7.438 0.246 1.00 76.69 238 ASN A N 1
ATOM 1933 C CA . ASN A 1 238 ? 37.237 7.136 1.633 1.00 76.69 238 ASN A CA 1
ATOM 1934 C C . ASN A 1 238 ? 35.971 7.896 2.083 1.00 76.69 238 ASN A C 1
ATOM 1936 O O . ASN A 1 238 ? 35.880 8.348 3.223 1.00 76.69 238 ASN A O 1
ATOM 1940 N N . SER A 1 239 ? 35.005 8.077 1.180 1.00 74.00 239 SER A N 1
ATOM 1941 C CA . SER A 1 239 ? 33.725 8.703 1.516 1.00 74.00 239 SER A CA 1
ATOM 1942 C C . SER A 1 239 ? 32.812 7.692 2.218 1.00 74.00 239 SER A C 1
ATOM 1944 O O . SER A 1 239 ? 32.605 6.594 1.707 1.00 74.00 239 SER A O 1
ATOM 1946 N N . GLU A 1 240 ? 32.252 8.064 3.373 1.00 64.50 240 GLU A N 1
ATOM 1947 C CA . GLU A 1 240 ? 31.283 7.261 4.143 1.00 64.50 240 GLU A CA 1
ATOM 1948 C C . GLU A 1 240 ? 29.832 7.438 3.643 1.00 64.50 240 GLU A C 1
ATOM 1950 O O . GLU A 1 240 ? 28.901 7.547 4.438 1.00 64.50 240 GLU A O 1
ATOM 1955 N N . SER A 1 241 ? 29.596 7.520 2.330 1.00 67.69 241 SER A N 1
ATOM 1956 C CA . SER A 1 241 ? 28.221 7.518 1.811 1.00 67.69 241 SER A CA 1
ATOM 1957 C C . SER A 1 241 ? 27.664 6.095 1.766 1.00 67.69 241 SER A C 1
ATOM 1959 O O . SER A 1 241 ? 28.335 5.182 1.279 1.00 67.69 241 SER A O 1
ATOM 1961 N N . GLU A 1 242 ? 26.424 5.903 2.226 1.00 69.06 242 GLU A N 1
ATOM 1962 C CA . GLU A 1 242 ? 25.735 4.619 2.063 1.00 69.06 242 GLU A CA 1
ATOM 1963 C C . GLU A 1 242 ? 25.596 4.266 0.568 1.00 69.06 242 GLU A C 1
ATOM 1965 O O . GLU A 1 242 ? 25.283 5.146 -0.239 1.00 69.06 242 GLU A O 1
ATOM 1970 N N . PRO A 1 243 ? 25.814 2.995 0.182 1.00 72.25 243 PRO A N 1
ATOM 1971 C CA . PRO A 1 243 ? 25.591 2.553 -1.189 1.00 72.25 243 PRO A CA 1
ATOM 1972 C C . PRO A 1 243 ? 24.107 2.658 -1.562 1.00 72.25 243 PRO A C 1
ATOM 1974 O O . PRO A 1 243 ? 23.223 2.551 -0.705 1.00 72.25 243 PRO A O 1
ATOM 1977 N N . LEU A 1 244 ? 23.834 2.828 -2.858 1.00 77.69 244 LEU A N 1
ATOM 1978 C CA . LEU A 1 244 ? 22.474 2.900 -3.386 1.00 77.69 244 LEU A CA 1
ATOM 1979 C C . LEU A 1 244 ? 21.716 1.601 -3.055 1.00 77.69 244 LEU A C 1
ATOM 1981 O O . LEU A 1 244 ? 22.138 0.502 -3.424 1.00 77.69 244 LEU A O 1
ATOM 1985 N N . LYS A 1 245 ? 20.574 1.719 -2.372 1.00 83.62 245 LYS A N 1
ATOM 1986 C CA . LYS A 1 245 ? 19.713 0.574 -2.049 1.00 83.62 245 LYS A CA 1
ATOM 1987 C C . LYS A 1 245 ? 18.850 0.241 -3.263 1.00 83.62 245 LYS A C 1
ATOM 1989 O O . LYS A 1 245 ? 17.983 1.022 -3.627 1.00 83.62 245 LYS A O 1
ATOM 1994 N N . THR A 1 246 ? 19.110 -0.912 -3.866 1.00 86.44 246 THR A N 1
ATOM 1995 C CA . THR A 1 246 ? 18.366 -1.479 -5.004 1.00 86.44 246 THR A CA 1
ATOM 1996 C C . THR A 1 246 ? 17.918 -2.898 -4.655 1.00 86.44 246 THR A C 1
ATOM 1998 O O . THR A 1 246 ? 18.445 -3.488 -3.706 1.00 86.44 246 THR A O 1
ATOM 2001 N N . GLU A 1 247 ? 16.962 -3.476 -5.391 1.00 87.00 247 GLU A N 1
ATOM 2002 C CA . GLU A 1 247 ? 16.464 -4.831 -5.082 1.00 87.00 247 GLU A CA 1
ATOM 2003 C C . GLU A 1 247 ? 17.540 -5.909 -5.319 1.00 87.00 247 GLU A C 1
ATOM 2005 O O . GLU A 1 247 ? 17.486 -6.998 -4.739 1.00 87.00 247 GLU A O 1
ATOM 2010 N N . ARG A 1 248 ? 18.532 -5.626 -6.174 1.00 86.38 248 ARG A N 1
ATOM 2011 C CA . ARG A 1 248 ? 19.597 -6.558 -6.573 1.00 86.38 248 ARG A CA 1
ATOM 2012 C C . ARG A 1 248 ? 20.978 -5.900 -6.572 1.00 86.38 248 ARG A C 1
ATOM 2014 O O . ARG A 1 248 ? 21.089 -4.713 -6.847 1.00 86.38 248 ARG A O 1
ATOM 2021 N N . PRO A 1 249 ? 22.065 -6.665 -6.362 1.00 86.19 249 PRO A N 1
ATOM 2022 C CA . PRO A 1 249 ? 23.422 -6.134 -6.486 1.00 86.19 249 PRO A CA 1
ATOM 2023 C C . PRO A 1 249 ? 23.709 -5.563 -7.885 1.00 86.19 249 PRO A C 1
ATOM 2025 O O . PRO A 1 249 ? 23.277 -6.144 -8.881 1.00 86.19 249 PRO A O 1
ATOM 2028 N N . LEU A 1 250 ? 24.532 -4.507 -7.975 1.00 84.81 250 LEU A N 1
ATOM 2029 C CA . LEU A 1 250 ? 24.829 -3.808 -9.240 1.00 84.81 250 LEU A CA 1
ATOM 2030 C C . LEU A 1 250 ? 25.322 -4.717 -10.379 1.00 84.81 250 LEU A C 1
ATOM 2032 O O . LEU A 1 250 ? 25.027 -4.468 -11.547 1.00 84.81 250 LEU A O 1
ATOM 2036 N N . VAL A 1 251 ? 26.034 -5.799 -10.046 1.00 84.56 251 VAL A N 1
ATOM 2037 C CA . VAL A 1 251 ? 26.517 -6.786 -11.027 1.00 84.56 251 VAL A CA 1
ATOM 2038 C C . VAL A 1 251 ? 25.379 -7.429 -11.826 1.00 84.56 251 VAL A C 1
ATOM 2040 O O . VAL A 1 251 ? 25.583 -7.791 -12.982 1.00 84.56 251 VAL A O 1
ATOM 2043 N N . VAL A 1 252 ? 24.178 -7.540 -11.246 1.00 86.69 252 VAL A N 1
ATOM 2044 C CA . VAL A 1 252 ? 23.020 -8.124 -11.929 1.00 86.69 252 VAL A CA 1
ATOM 2045 C C . VAL A 1 252 ? 22.533 -7.214 -13.050 1.00 86.69 252 VAL A C 1
ATOM 2047 O O . VAL A 1 252 ? 22.272 -7.708 -14.140 1.00 86.69 252 VAL A O 1
ATOM 2050 N N . TYR A 1 253 ? 22.462 -5.900 -12.821 1.00 88.88 253 TYR A N 1
ATOM 2051 C CA . TYR A 1 253 ? 22.065 -4.949 -13.866 1.00 88.88 253 TYR A CA 1
ATOM 2052 C C . TYR A 1 253 ? 23.134 -4.822 -14.950 1.00 88.88 253 TYR A C 1
ATOM 2054 O O . TYR A 1 253 ? 22.809 -4.706 -16.125 1.00 88.88 253 TYR A O 1
ATOM 2062 N N . TYR A 1 254 ? 24.413 -4.883 -14.566 1.00 79.88 254 TYR A N 1
ATOM 2063 C CA . TYR A 1 254 ? 25.528 -4.791 -15.509 1.00 79.88 254 TYR A CA 1
ATOM 2064 C C . TYR A 1 254 ? 25.631 -6.016 -16.426 1.00 79.88 254 TYR A C 1
ATOM 2066 O O . TYR A 1 254 ? 25.932 -5.891 -17.609 1.00 79.88 254 TYR A O 1
ATOM 2074 N N . GLY A 1 255 ? 25.413 -7.207 -15.865 1.00 78.19 255 GLY A N 1
ATOM 2075 C CA . GLY A 1 255 ? 25.520 -8.477 -16.576 1.00 78.19 255 GLY A CA 1
ATOM 2076 C C . GLY A 1 255 ? 24.213 -8.970 -17.187 1.00 78.19 255 GLY A C 1
ATOM 2077 O O . GLY A 1 255 ? 24.190 -10.110 -17.648 1.00 78.19 255 GLY A O 1
ATOM 2078 N N . HIS A 1 256 ? 23.133 -8.181 -17.148 1.00 78.06 256 HIS A N 1
ATOM 2079 C CA . HIS A 1 256 ? 21.845 -8.599 -17.690 1.00 78.06 256 HIS A CA 1
ATOM 2080 C C . HIS A 1 256 ? 21.962 -8.774 -19.215 1.00 78.06 256 HIS A C 1
ATOM 2082 O O . HIS A 1 256 ? 22.242 -7.794 -19.909 1.00 78.06 256 HIS A O 1
ATOM 2088 N N . PRO A 1 257 ? 21.824 -10.005 -19.741 1.00 60.22 257 PRO A N 1
ATOM 2089 C CA . PRO A 1 257 ? 21.965 -10.247 -21.167 1.00 60.22 257 PRO A CA 1
ATOM 2090 C C . PRO A 1 257 ? 20.752 -9.674 -21.908 1.00 60.22 257 PRO A C 1
ATOM 2092 O O . PRO A 1 257 ? 19.616 -9.890 -21.487 1.00 60.22 257 PRO A O 1
ATOM 2095 N N . ILE A 1 258 ? 21.027 -8.945 -22.991 1.00 57.59 258 ILE A N 1
ATOM 2096 C CA . ILE A 1 258 ? 20.037 -8.466 -23.967 1.00 57.59 258 ILE A CA 1
ATOM 2097 C C . ILE A 1 258 ? 19.738 -9.592 -24.955 1.00 57.59 258 ILE A C 1
ATOM 2099 O O . ILE A 1 258 ? 20.718 -10.235 -25.404 1.00 57.59 258 ILE A O 1
#

Nearest PDB structures (foldseek):
  3edt-assembly1_B  TM=5.107E-01  e=1.497E-01  Homo sapiens
  5a7d-assembly4_D  TM=3.580E-01  e=1.373E-01  Drosophila melanogaster
  7t7t-assembly1_A  TM=3.521E-01  e=2.208E-01  Citrus unshiu
  6e9z-assembly1_B  TM=1.963E-01  e=5.312E-02  synthetic construct
  6e9v-assembly1_Q  TM=1.909E-01  e=1.940E-01  synthetic construct

Foldseek 3Di:
DQLLLVLLVVLVVLCVVLVHDPVRLCVVLDCQLPRNCQQSDPPDDHDQAALSNVQSSCVSSVHDGCPCLVSNLSSQDDPNDGVLVRLLRSLLSCLVVVVVVSNVVSLVVQLVPLVCLVSLLVSLVVCVVVVVLVSSLVSLVSNCVSCVPPLDLSNLVSLLSVLVVQDDDDLVSNVVSLVSRVVSLVSHDLLCNLVSLVVSLVSCVVNVVVVSNVVSLVVLQVSLVVLVVVVVVCVVVVNPDDRRHYPDPSVCSNPPDD

Secondary structure (DSSP, 8-state):
--HHHHHHHHHHHHHHHTT--HHHHHHHHHHHH--HHHHH--SSS-PPPPHHHHHHHHHHTTPPTTTTHHHHGGGGEETTEE-HHHHHHHHHHHHHTT-HHHHHHHHHHHHT-GGGHHHHHHHHHHHHHTT-HHHHHHHHHHHHHHHTTS--HHHHHHHHHHHHHH-SS-HHHHHHHHHHHHTTGGGS-HHHHHHHHHHHHHHHHHTT-HHHHHHHHHHHHHHHHHHHHHHHHHHHTT--PPPP--SS-HHHHHT---

Mean predicted aligned error: 6.06 Å

Radius of gyration: 24.12 Å; Cα contacts (8 Å, |Δi|>4): 262; chains: 1; bounding box: 64×34×66 Å

pLDDT: mean 90.24, std 8.63, range [49.56, 98.62]

Solvent-accessible surface area (backbone atoms only — not comparable to full-atom values): 14517 Å² total; per-residue (Å²): 127,62,45,54,58,50,43,38,52,53,50,54,49,53,39,57,74,68,72,52,51,72,69,55,52,37,63,72,49,35,82,64,51,48,63,56,71,62,52,55,36,82,72,78,82,68,49,79,76,50,69,67,28,50,52,48,48,35,51,77,66,75,44,63,88,71,74,60,50,86,37,44,61,50,54,25,47,56,95,94,36,78,40,62,74,51,42,47,53,50,47,50,52,27,51,77,67,66,37,57,73,58,39,51,58,50,49,61,63,38,72,78,36,78,88,40,45,65,54,40,44,53,48,17,53,51,31,38,77,73,66,41,47,76,67,15,44,63,34,29,52,53,40,39,68,78,36,73,91,56,95,46,55,66,45,24,45,31,40,48,53,49,30,62,70,51,57,66,91,51,66,67,55,34,50,52,31,46,68,73,24,61,86,34,50,84,53,30,55,77,54,47,33,59,57,50,26,50,50,52,18,53,53,26,51,77,67,67,37,56,71,59,17,52,54,30,45,52,52,29,41,52,52,40,50,51,54,52,52,52,53,52,51,34,63,74,67,72,52,91,70,80,77,86,67,52,99,62,64,66,66,57,56,62,64,56,84,130

Organism: NCBI:txid1464

Sequence (258 aa):
MDSRIALRVELENAISEAGCTLSKLQQIGGSHIGNLSDILRREGRLRPITMKQLDTLTETLDLPEGHYYDLYLAECFFNNRLAVPRMKSFLIRCSELGKTDLVMKAIHILVEHPEYIELLFSVAEELYLNGLVEESLLFYEEVIEEEKHNESDRLAISHYRIFRASIGANAEENYKAVIRFEDFRKKLPEAFQLDALLQLTNVCLSLGKWNLTEQFADELRILATIRYQEELLMKKNNSESEPLKTERPLVVYYGHPI